Protein AF-A0A1I8AVM8-F1 (afdb_monomer_lite)

Structure (mmCIF, N/CA/C/O backbone):
data_AF-A0A1I8AVM8-F1
#
_entry.id   AF-A0A1I8AVM8-F1
#
loop_
_atom_site.group_PDB
_atom_site.id
_atom_site.type_symbol
_atom_site.label_atom_id
_atom_site.label_alt_id
_atom_site.label_comp_id
_atom_site.label_asym_id
_atom_site.label_entity_id
_atom_site.label_seq_id
_atom_site.pdbx_PDB_ins_code
_atom_site.Cartn_x
_atom_site.Cartn_y
_atom_site.Cartn_z
_atom_site.occupancy
_atom_site.B_iso_or_equiv
_atom_site.auth_seq_id
_atom_site.auth_comp_id
_atom_site.auth_asym_id
_atom_site.auth_atom_id
_atom_site.pdbx_PDB_model_num
ATOM 1 N N . LEU A 1 1 ? -6.203 18.841 50.899 1.00 51.53 1 LEU A N 1
ATOM 2 C CA . LEU A 1 1 ? -6.620 17.567 50.264 1.00 5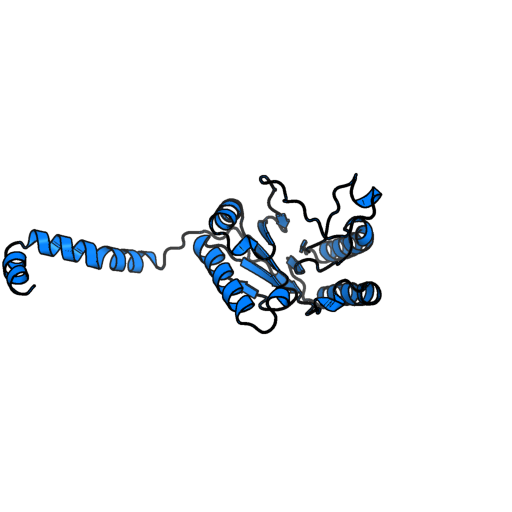1.53 1 LEU A CA 1
ATOM 3 C C . LEU A 1 1 ? -7.394 16.653 51.224 1.00 51.53 1 LEU A C 1
ATOM 5 O O . LEU A 1 1 ? -8.505 16.276 50.884 1.00 51.53 1 LEU A O 1
ATOM 9 N N . LEU A 1 2 ? -6.903 16.370 52.440 1.00 52.41 2 LEU A N 1
ATOM 10 C CA . LEU A 1 2 ? -7.604 15.495 53.405 1.00 52.41 2 LEU A CA 1
ATOM 11 C C . LEU A 1 2 ? -8.906 16.085 54.006 1.00 52.41 2 LEU A C 1
ATOM 13 O O . LEU A 1 2 ? -9.881 15.357 54.159 1.00 52.41 2 LEU A O 1
ATOM 17 N N . CYS A 1 3 ? -8.994 17.400 54.259 1.00 52.38 3 CYS A N 1
ATOM 18 C CA . CYS A 1 3 ? -10.223 18.026 54.793 1.00 52.38 3 CYS A CA 1
ATOM 19 C C . CYS A 1 3 ? -11.393 18.086 53.787 1.00 52.38 3 CYS A C 1
ATOM 21 O O . CYS A 1 3 ? -12.547 18.261 54.177 1.00 52.38 3 CYS A O 1
ATOM 23 N N . THR A 1 4 ? -11.111 17.949 52.489 1.00 59.56 4 THR A N 1
ATOM 24 C CA . THR A 1 4 ? -12.119 17.995 51.418 1.00 59.56 4 THR A CA 1
ATOM 25 C C . THR A 1 4 ? -12.822 16.644 51.241 1.00 59.56 4 THR A C 1
ATOM 27 O O . THR A 1 4 ? -14.008 16.606 50.922 1.00 59.56 4 THR A O 1
ATOM 30 N N . LEU A 1 5 ? -12.126 15.538 51.534 1.00 60.06 5 LEU A N 1
ATOM 31 C CA . LEU A 1 5 ? -12.647 14.165 51.470 1.00 60.06 5 LEU A CA 1
ATOM 32 C C . LEU A 1 5 ? -13.802 13.912 52.453 1.00 60.06 5 LEU A C 1
ATOM 34 O O . LEU A 1 5 ? -14.755 13.215 52.113 1.00 60.06 5 LEU A O 1
ATOM 38 N N . HIS A 1 6 ? -13.760 14.514 53.645 1.00 63.97 6 HIS A N 1
ATOM 39 C CA . HIS A 1 6 ? -14.831 14.363 54.637 1.00 63.97 6 HIS A CA 1
ATOM 40 C C . HIS A 1 6 ? -16.141 15.033 54.179 1.00 63.97 6 HIS A C 1
ATOM 42 O O . HIS A 1 6 ? -17.203 14.424 54.255 1.00 63.97 6 HIS A O 1
ATOM 48 N N . ARG A 1 7 ? -16.056 16.235 53.585 1.00 63.00 7 ARG A N 1
ATOM 49 C CA . ARG A 1 7 ? -17.207 16.947 52.989 1.00 63.00 7 ARG A CA 1
ATOM 50 C C . ARG A 1 7 ? -17.760 16.273 51.727 1.00 63.00 7 ARG A C 1
ATOM 52 O O . ARG A 1 7 ? -18.957 16.345 51.466 1.00 63.00 7 ARG A O 1
ATOM 59 N N . LEU A 1 8 ? -16.908 15.598 50.955 1.00 60.97 8 LEU A N 1
ATOM 60 C CA . LEU A 1 8 ? -17.322 14.770 49.815 1.00 60.97 8 LEU A CA 1
ATOM 61 C C . LEU A 1 8 ? -18.114 13.528 50.255 1.00 60.97 8 LEU A C 1
ATOM 63 O O . LEU A 1 8 ? -19.049 13.130 49.564 1.00 60.97 8 LEU A O 1
ATOM 67 N N . ARG A 1 9 ? -17.807 12.959 51.429 1.00 64.31 9 ARG A N 1
ATOM 68 C CA . ARG A 1 9 ? -18.504 11.783 51.978 1.00 64.31 9 ARG A CA 1
ATOM 69 C C . ARG A 1 9 ? -19.967 12.061 52.346 1.00 64.31 9 ARG A C 1
ATOM 71 O O . ARG A 1 9 ? -20.799 11.164 52.224 1.00 64.31 9 ARG A O 1
ATOM 78 N N . GLU A 1 10 ? -20.292 13.290 52.744 1.00 71.94 10 GLU A N 1
ATOM 79 C CA . GLU A 1 10 ? -21.675 13.709 53.025 1.00 71.94 10 GLU A CA 1
ATOM 80 C C . GLU A 1 10 ? -22.488 13.968 51.747 1.00 71.94 10 GLU A C 1
ATOM 82 O O . GLU A 1 10 ? -23.699 13.748 51.714 1.00 71.94 10 GLU A O 1
ATOM 87 N N . ARG A 1 11 ? -21.828 14.351 50.648 1.00 81.25 11 ARG A N 1
ATOM 88 C CA . ARG A 1 11 ? -22.459 14.577 49.339 1.00 81.25 11 ARG A CA 1
ATOM 89 C C . ARG A 1 11 ? -22.423 13.318 48.472 1.00 81.25 11 ARG A C 1
ATOM 91 O O . ARG A 1 11 ? -21.790 13.296 47.416 1.00 81.25 11 ARG A O 1
ATOM 98 N N . LYS A 1 12 ? -23.160 12.280 48.888 1.00 78.31 12 LYS A N 1
ATOM 99 C CA . LYS A 1 12 ? -23.249 10.974 48.194 1.00 78.31 12 LYS A CA 1
ATOM 100 C C . LYS A 1 12 ? -23.510 11.088 46.683 1.00 78.31 12 LYS A C 1
ATOM 102 O O . LYS A 1 12 ? -22.912 10.344 45.916 1.00 78.31 12 LYS A O 1
ATOM 107 N N . GLY A 1 13 ? -24.334 12.048 46.248 1.00 82.25 13 GLY A N 1
ATOM 108 C CA . GLY A 1 13 ? -24.595 12.294 44.822 1.00 82.25 13 GLY A CA 1
ATOM 109 C C . GLY A 1 13 ? -23.363 12.763 44.036 1.00 82.25 13 GLY A C 1
ATOM 110 O O . GLY A 1 13 ? -23.137 12.311 42.920 1.00 82.25 13 GLY A O 1
ATOM 111 N N . PHE A 1 14 ? -22.512 13.599 44.637 1.00 84.81 14 PHE A N 1
ATOM 112 C CA . PHE A 1 14 ? -21.279 14.081 44.003 1.00 84.81 14 PHE A CA 1
ATOM 113 C C . PHE A 1 14 ? -20.236 12.962 43.871 1.00 84.81 14 PHE A C 1
ATOM 115 O O . PHE A 1 14 ? -19.564 12.853 42.850 1.00 84.81 14 PHE A O 1
ATOM 122 N N . MET A 1 15 ? -20.150 12.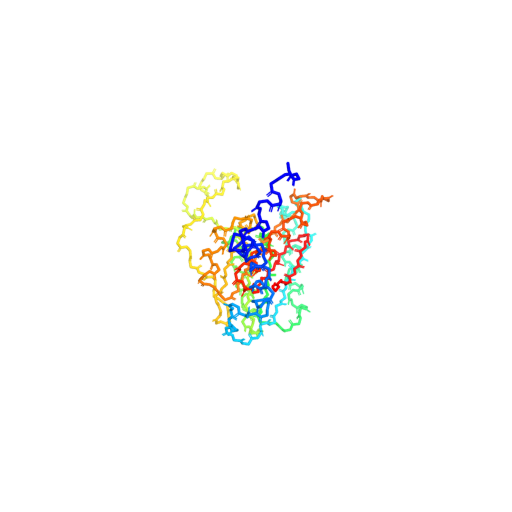089 44.880 1.00 83.94 15 MET A N 1
ATOM 123 C CA . MET A 1 15 ? -19.316 10.883 44.834 1.00 83.94 15 MET A CA 1
ATOM 124 C C . MET A 1 15 ? -19.801 9.890 43.773 1.00 83.94 15 MET A C 1
ATOM 126 O O . MET A 1 15 ? -18.980 9.310 43.069 1.00 83.94 15 MET A O 1
ATOM 130 N N . ALA A 1 16 ? -21.119 9.719 43.627 1.00 87.12 16 ALA A N 1
ATOM 131 C CA . ALA A 1 16 ? -21.696 8.854 42.601 1.00 87.12 16 ALA A CA 1
ATOM 132 C C . ALA A 1 16 ? -21.395 9.365 41.183 1.00 87.12 16 ALA A C 1
ATOM 134 O O . ALA A 1 16 ? -20.963 8.584 40.341 1.00 87.12 16 ALA A O 1
ATOM 135 N N . ILE A 1 17 ? -21.542 10.672 40.934 1.00 91.00 17 ILE A N 1
ATOM 136 C CA . ILE A 1 17 ? -21.182 11.293 39.647 1.00 91.00 17 ILE A CA 1
ATOM 137 C C . ILE A 1 17 ? -19.680 11.155 39.377 1.00 91.00 17 ILE A C 1
ATOM 139 O O . ILE A 1 17 ? -19.290 10.788 38.273 1.00 91.00 17 ILE A O 1
ATOM 143 N N . GLY A 1 18 ? -18.834 11.400 40.382 1.00 89.50 18 GLY A N 1
ATOM 144 C CA . GLY A 1 18 ? -17.385 11.238 40.254 1.00 89.50 18 GLY A CA 1
ATOM 145 C C . GLY A 1 18 ? -16.982 9.803 39.907 1.00 89.50 18 GLY A C 1
ATOM 146 O O . GLY A 1 18 ? -16.178 9.594 39.004 1.00 89.50 18 GLY A O 1
ATOM 147 N N . ALA A 1 19 ? -17.583 8.810 40.568 1.00 90.50 19 ALA A N 1
ATOM 148 C CA . ALA A 1 19 ? -17.366 7.401 40.250 1.00 90.50 19 ALA A CA 1
ATOM 149 C C . ALA A 1 19 ? -17.878 7.045 38.845 1.00 90.50 19 ALA A C 1
ATOM 151 O O . ALA A 1 19 ? -17.187 6.347 38.108 1.00 90.50 19 ALA A O 1
ATOM 152 N N . LEU A 1 20 ? -19.046 7.555 38.442 1.00 93.81 20 LEU A N 1
ATOM 153 C CA . LEU A 1 20 ? -19.590 7.343 37.101 1.00 93.81 20 LEU A CA 1
ATOM 154 C C . LEU A 1 20 ? -18.646 7.901 36.027 1.00 93.81 20 LEU A C 1
ATOM 156 O O . LEU A 1 20 ? -18.284 7.177 35.111 1.00 93.81 20 LEU A O 1
ATOM 160 N N . LEU A 1 21 ? -18.194 9.149 36.157 1.00 94.00 21 LEU A N 1
ATOM 161 C CA . LEU A 1 21 ? -17.270 9.766 35.199 1.00 94.00 21 LEU A CA 1
ATOM 162 C C . LEU A 1 21 ? -15.916 9.048 35.143 1.00 94.00 21 LEU A C 1
ATOM 164 O O . LEU A 1 21 ? -15.305 8.986 34.079 1.00 94.00 21 LEU A O 1
ATOM 168 N N . LEU A 1 22 ? -15.461 8.488 36.267 1.00 94.25 22 LEU A N 1
ATOM 169 C CA . LEU A 1 22 ? -14.202 7.754 36.329 1.00 94.25 22 LEU A CA 1
ATOM 170 C C . LEU A 1 22 ? -14.307 6.358 35.705 1.00 94.25 22 LEU A C 1
ATOM 172 O O . LEU A 1 22 ? -13.411 5.965 34.968 1.00 94.25 22 LEU A O 1
ATOM 176 N N . PHE A 1 23 ? -15.368 5.601 36.001 1.00 96.19 23 PHE A N 1
ATOM 177 C CA . PHE A 1 23 ? -15.472 4.185 35.625 1.00 96.19 23 PHE A CA 1
ATOM 178 C C . PHE A 1 23 ? -16.298 3.929 34.362 1.00 96.19 23 PHE A C 1
ATOM 180 O O . PHE A 1 23 ? -16.048 2.934 33.683 1.00 96.19 23 PHE A O 1
ATOM 187 N N . ALA A 1 24 ? -17.251 4.796 34.007 1.00 95.56 24 ALA A N 1
ATOM 188 C CA . ALA A 1 24 ? -18.109 4.574 32.843 1.00 95.56 24 ALA A CA 1
ATOM 189 C C . ALA A 1 24 ? -17.324 4.439 31.527 1.00 95.56 24 ALA A C 1
ATOM 191 O O . ALA A 1 24 ? -17.618 3.490 30.804 1.00 95.56 24 ALA A O 1
ATOM 192 N N . PRO A 1 25 ? -16.297 5.262 31.214 1.00 95.44 25 PRO A N 1
ATOM 193 C CA . PRO A 1 25 ? -15.526 5.091 29.979 1.00 95.44 25 PRO A CA 1
ATOM 194 C C . PRO A 1 25 ? -14.835 3.724 29.887 1.00 95.44 25 PRO A C 1
ATOM 196 O O . PRO A 1 25 ? -14.813 3.116 28.822 1.00 95.44 25 PRO A O 1
ATOM 199 N N . TRP A 1 26 ? -14.332 3.202 31.012 1.00 94.25 26 TRP A N 1
ATOM 200 C CA . TRP A 1 26 ? -13.691 1.885 31.069 1.00 94.25 26 TRP A CA 1
ATOM 201 C C . TRP A 1 26 ? -14.696 0.749 30.904 1.00 94.25 26 TRP A C 1
ATOM 203 O O . TRP A 1 26 ? -14.431 -0.195 30.166 1.00 94.25 26 TRP A O 1
ATOM 213 N N . ILE A 1 27 ? -15.857 0.842 31.560 1.00 94.81 27 ILE A N 1
ATOM 214 C CA . ILE A 1 27 ? -16.926 -0.160 31.447 1.00 94.81 27 ILE A CA 1
ATOM 215 C C . ILE A 1 27 ? -17.486 -0.178 30.021 1.00 94.81 27 ILE A C 1
ATOM 217 O O . ILE A 1 27 ? -17.625 -1.248 29.436 1.00 94.81 27 ILE A O 1
ATOM 221 N N . ILE A 1 28 ? -17.760 0.997 29.447 1.00 94.44 28 ILE A N 1
ATOM 222 C CA . ILE A 1 28 ? -18.241 1.142 28.068 1.00 94.44 28 ILE A CA 1
ATOM 223 C C . ILE A 1 28 ? -17.189 0.613 27.089 1.00 94.44 28 ILE A C 1
ATOM 225 O O . ILE A 1 28 ? -17.522 -0.181 26.216 1.00 94.44 28 ILE A O 1
ATOM 229 N N . GLY A 1 29 ? -15.916 0.979 27.262 1.00 90.00 29 GLY A N 1
ATOM 230 C CA . GLY A 1 29 ? -14.825 0.470 26.430 1.00 90.00 29 GLY A CA 1
ATOM 231 C C . GLY A 1 29 ? -14.686 -1.052 26.505 1.00 90.00 29 GLY A C 1
ATOM 232 O O . GLY A 1 29 ? -14.528 -1.707 25.479 1.00 90.00 29 GLY A O 1
ATOM 233 N N . LEU A 1 30 ? -14.815 -1.638 27.701 1.00 92.31 30 LEU A N 1
ATOM 234 C CA . LEU A 1 30 ? -14.777 -3.090 27.880 1.00 92.31 30 LEU A CA 1
ATOM 235 C C . LEU A 1 30 ? -15.978 -3.778 27.215 1.00 92.31 30 LEU A C 1
ATOM 237 O O . LEU A 1 30 ? -15.805 -4.818 26.585 1.00 92.31 30 LEU A O 1
ATOM 241 N N . ALA A 1 31 ? -17.168 -3.183 27.318 1.00 92.19 31 ALA A N 1
ATOM 242 C CA . ALA A 1 31 ? -18.380 -3.686 26.677 1.00 92.19 31 ALA A CA 1
ATOM 243 C C . ALA A 1 31 ? -18.303 -3.617 25.141 1.00 92.19 31 ALA A C 1
ATOM 245 O O . ALA A 1 31 ? -18.787 -4.521 24.464 1.00 92.19 31 ALA A O 1
ATOM 246 N N . LEU A 1 32 ? -17.667 -2.579 24.588 1.00 91.62 32 LEU A N 1
ATOM 247 C CA . LEU A 1 32 ? -17.531 -2.369 23.143 1.00 91.62 32 LEU A CA 1
ATOM 248 C C . LEU A 1 32 ? -16.315 -3.070 22.520 1.00 91.62 32 LEU A C 1
ATOM 250 O O . LEU A 1 32 ? -16.223 -3.129 21.298 1.00 91.62 32 LEU A O 1
ATOM 254 N N . LYS A 1 33 ? -15.396 -3.634 23.316 1.00 83.19 33 LYS A N 1
ATOM 255 C CA . LYS A 1 33 ? -14.139 -4.230 22.823 1.00 83.19 33 LYS A CA 1
ATOM 256 C C . LYS A 1 33 ? -14.340 -5.324 21.763 1.00 83.19 33 LYS A C 1
ATOM 258 O O . LYS A 1 33 ? -13.493 -5.484 20.895 1.00 83.19 33 LYS A O 1
ATOM 263 N N . GLY A 1 34 ? -15.428 -6.089 21.852 1.00 80.12 34 GLY A N 1
ATOM 264 C CA . GLY A 1 34 ? -15.757 -7.155 20.896 1.00 80.12 34 GLY A CA 1
ATOM 265 C C . GLY A 1 34 ? -16.710 -6.731 19.777 1.00 80.12 34 GLY A C 1
ATOM 266 O O . GLY A 1 34 ? -17.162 -7.582 19.016 1.00 80.12 34 GLY A O 1
ATOM 267 N N . HIS A 1 35 ? -17.080 -5.452 19.706 1.00 86.38 35 HIS A N 1
ATOM 268 C CA . HIS A 1 35 ? -18.019 -4.974 18.703 1.00 86.38 35 HIS A CA 1
ATOM 269 C C . HIS A 1 35 ? -17.302 -4.762 17.366 1.00 86.38 35 HIS A C 1
ATOM 271 O O . HIS A 1 35 ? -16.387 -3.947 17.269 1.00 86.38 35 HIS A O 1
ATOM 277 N N . ALA A 1 36 ? -17.720 -5.501 16.337 1.00 84.19 36 ALA A N 1
ATOM 278 C CA . ALA A 1 36 ? -17.225 -5.309 14.981 1.00 84.19 36 ALA A CA 1
ATOM 279 C C . ALA A 1 36 ? -17.863 -4.049 14.378 1.00 84.19 36 ALA A C 1
ATOM 281 O O . ALA A 1 36 ? -19.061 -4.022 14.104 1.00 84.19 36 ALA A O 1
ATOM 282 N N . TRP A 1 37 ? -17.055 -3.008 14.179 1.00 88.38 37 TRP A N 1
ATOM 283 C CA . TRP A 1 37 ? -17.488 -1.739 13.580 1.00 88.38 37 TRP A CA 1
ATOM 284 C C . TRP A 1 37 ? -17.621 -1.809 12.053 1.00 88.38 37 TRP A C 1
ATOM 286 O O . TRP A 1 37 ? -18.138 -0.883 11.430 1.00 88.38 37 TRP A O 1
ATOM 296 N N . THR A 1 38 ? -17.149 -2.898 11.444 1.00 90.69 38 THR A N 1
ATOM 297 C CA . THR A 1 38 ? -17.131 -3.115 9.998 1.00 90.69 38 THR A CA 1
ATOM 298 C C . THR A 1 38 ? -17.629 -4.519 9.667 1.00 90.69 38 THR A C 1
ATOM 300 O O . THR A 1 38 ? -17.576 -5.430 10.495 1.00 90.69 38 THR A O 1
ATOM 303 N N . VAL A 1 39 ? -18.168 -4.682 8.458 1.00 88.69 39 VAL A N 1
ATOM 304 C CA . VAL A 1 39 ? -18.686 -5.962 7.959 1.00 88.69 39 VAL A CA 1
ATOM 305 C C . VAL A 1 39 ? -17.809 -6.467 6.812 1.00 88.69 39 VAL A C 1
ATOM 307 O O . VAL A 1 39 ? -17.317 -5.646 6.033 1.00 88.69 39 VAL A O 1
ATOM 310 N N . PRO A 1 40 ? -17.599 -7.789 6.680 1.00 88.19 40 PRO A N 1
ATOM 311 C CA . PRO A 1 40 ? -16.880 -8.349 5.540 1.00 88.19 40 PRO A CA 1
ATOM 312 C C . PRO A 1 40 ? -17.548 -7.953 4.218 1.00 88.19 40 PRO A C 1
ATOM 314 O O . PRO A 1 40 ? -18.747 -8.161 4.045 1.00 88.19 40 PRO A O 1
ATOM 317 N N . SER A 1 41 ? -16.766 -7.402 3.287 1.00 87.81 41 SER A N 1
ATOM 318 C CA . SER A 1 41 ? -17.252 -6.995 1.956 1.00 87.81 41 SER A CA 1
ATOM 319 C C . SER A 1 41 ? -17.382 -8.185 0.984 1.00 87.81 41 SER A C 1
ATOM 321 O O . SER A 1 41 ? -18.056 -8.104 -0.038 1.00 87.81 41 SER A O 1
ATOM 323 N N . GLY A 1 42 ? -16.781 -9.335 1.310 1.00 88.69 42 GLY A N 1
ATOM 324 C CA . GLY A 1 42 ? -16.894 -10.565 0.527 1.00 88.69 42 GLY A CA 1
ATOM 325 C C . GLY A 1 42 ? -15.885 -11.628 0.959 1.00 88.69 42 GLY A C 1
ATOM 326 O O . GLY A 1 42 ? -15.439 -11.637 2.106 1.00 88.69 42 GLY A O 1
ATOM 327 N N . GLU A 1 43 ? -15.517 -12.503 0.025 1.00 90.44 43 GLU A N 1
ATOM 328 C CA . GLU A 1 43 ? -14.548 -13.579 0.256 1.00 90.44 43 GLU A CA 1
ATOM 329 C C . GLU A 1 43 ? -13.108 -13.050 0.430 1.00 90.44 43 GLU A C 1
ATOM 331 O O . GLU A 1 43 ? -12.734 -12.055 -0.198 1.00 90.44 43 GLU A O 1
ATOM 336 N N . PRO A 1 44 ? -12.261 -13.704 1.248 1.00 92.44 44 PRO A N 1
ATOM 337 C CA . PRO A 1 44 ? -10.865 -13.307 1.408 1.00 92.44 44 PRO A CA 1
ATOM 338 C C . PRO A 1 44 ? -10.063 -13.439 0.106 1.00 92.44 44 PRO A C 1
ATOM 340 O O . PRO A 1 44 ? -10.046 -14.497 -0.524 1.00 92.44 44 PRO A O 1
ATOM 343 N N . LEU A 1 45 ? -9.323 -12.387 -0.252 1.00 94.44 45 LEU A N 1
ATOM 344 C CA . LEU A 1 45 ? -8.394 -12.410 -1.382 1.00 94.44 45 LEU A CA 1
ATOM 345 C C . LEU A 1 45 ? -7.062 -13.055 -0.990 1.00 94.44 45 LEU A C 1
ATOM 347 O O . LEU A 1 45 ? -6.485 -12.745 0.055 1.00 94.44 45 LEU A O 1
ATOM 351 N N . LYS A 1 46 ? -6.506 -13.892 -1.868 1.00 96.12 46 LYS A N 1
ATOM 352 C CA . LYS A 1 46 ? -5.111 -14.333 -1.744 1.00 96.12 46 LYS A CA 1
ATOM 353 C C . LYS A 1 46 ? -4.195 -13.260 -2.319 1.00 96.12 46 LYS A C 1
ATOM 355 O O . LYS A 1 46 ? -4.340 -12.892 -3.481 1.00 96.12 46 LYS A O 1
ATOM 360 N N . VAL A 1 47 ? -3.233 -12.790 -1.530 1.00 96.38 47 VAL A N 1
ATOM 361 C CA . VAL A 1 47 ? -2.330 -11.695 -1.915 1.00 96.38 47 VAL A CA 1
ATOM 362 C C . VAL A 1 47 ? -0.880 -12.178 -1.934 1.00 96.38 47 VAL A C 1
ATOM 364 O O . VAL A 1 47 ? -0.433 -12.834 -0.994 1.00 96.38 47 VAL A O 1
ATOM 367 N N . ALA A 1 48 ? -0.133 -11.828 -2.982 1.00 96.69 48 ALA A N 1
ATOM 368 C CA . ALA A 1 48 ? 1.324 -11.928 -3.029 1.00 96.69 48 ALA A CA 1
ATOM 369 C C . ALA A 1 48 ? 1.939 -10.524 -3.086 1.00 96.69 48 ALA A C 1
ATOM 371 O O . ALA A 1 48 ? 1.807 -9.824 -4.088 1.00 96.69 48 ALA A O 1
ATOM 372 N N . ALA A 1 49 ? 2.630 -10.117 -2.023 1.00 96.31 49 ALA A N 1
ATOM 373 C CA . ALA A 1 49 ? 3.456 -8.913 -2.025 1.00 96.31 49 ALA A CA 1
ATOM 374 C C . ALA A 1 49 ? 4.896 -9.295 -2.393 1.00 96.31 49 ALA A C 1
ATOM 376 O O . ALA A 1 49 ? 5.509 -10.126 -1.721 1.00 96.31 49 ALA A O 1
ATOM 377 N N . ILE A 1 50 ? 5.422 -8.721 -3.474 1.00 95.94 50 ILE A N 1
ATOM 378 C CA . ILE A 1 50 ? 6.755 -9.043 -3.992 1.00 95.94 50 ILE A CA 1
ATOM 379 C C . ILE A 1 50 ? 7.756 -8.015 -3.473 1.00 95.94 50 ILE A C 1
ATOM 381 O O . ILE A 1 50 ? 7.588 -6.822 -3.700 1.00 95.94 50 ILE A O 1
ATOM 385 N N . GLN A 1 51 ? 8.812 -8.470 -2.805 1.00 95.25 51 GLN A N 1
ATOM 386 C CA . GLN A 1 51 ? 9.840 -7.603 -2.232 1.00 95.25 51 GLN A CA 1
ATOM 387 C C . GLN A 1 51 ? 11.176 -7.829 -2.948 1.00 95.25 51 GLN A C 1
ATOM 389 O O . GLN A 1 51 ? 11.768 -8.898 -2.832 1.00 95.25 51 GLN A O 1
ATOM 394 N N . GLY A 1 52 ? 11.639 -6.830 -3.707 1.00 90.69 52 GLY A N 1
ATOM 395 C CA . GLY A 1 52 ? 12.856 -6.938 -4.521 1.00 90.69 52 GLY A CA 1
ATOM 396 C C . GLY A 1 52 ? 14.166 -6.714 -3.762 1.00 90.69 52 GLY A C 1
ATOM 397 O O . GLY A 1 52 ? 15.209 -7.167 -4.222 1.00 90.69 52 GLY A O 1
ATOM 398 N N . ASN A 1 53 ? 14.125 -6.028 -2.616 1.00 92.19 53 ASN A N 1
ATOM 399 C CA . ASN A 1 53 ? 15.293 -5.627 -1.827 1.00 92.19 53 ASN A CA 1
ATOM 400 C C . ASN A 1 53 ? 16.387 -4.932 -2.668 1.00 92.19 53 ASN A C 1
ATOM 402 O O . ASN A 1 53 ? 17.573 -5.224 -2.530 1.00 92.19 53 ASN A O 1
ATOM 406 N N . ILE A 1 54 ? 15.978 -4.032 -3.568 1.00 88.38 54 ILE A N 1
ATOM 407 C CA . ILE A 1 54 ? 16.889 -3.315 -4.470 1.00 88.38 54 ILE A CA 1
ATOM 408 C C . ILE A 1 54 ? 17.463 -2.099 -3.741 1.00 88.38 54 ILE A C 1
ATOM 410 O O . ILE A 1 54 ? 16.712 -1.281 -3.211 1.00 88.38 54 ILE A O 1
ATOM 414 N N . GLU A 1 55 ? 18.785 -1.957 -3.716 1.00 85.81 55 GLU A N 1
ATOM 415 C CA . GLU A 1 55 ? 19.439 -0.800 -3.098 1.00 85.81 55 GLU A CA 1
ATOM 416 C C . GLU A 1 55 ? 19.134 0.499 -3.859 1.00 85.81 55 GLU A C 1
ATOM 418 O O . GLU A 1 55 ? 19.023 0.511 -5.086 1.00 85.81 55 GLU A O 1
ATOM 423 N N . GLN A 1 56 ? 19.017 1.614 -3.130 1.00 79.56 56 GLN A N 1
ATOM 424 C CA . GLN A 1 56 ? 18.601 2.901 -3.700 1.00 79.56 56 GLN A CA 1
ATOM 425 C C . GLN A 1 56 ? 19.547 3.398 -4.804 1.00 79.56 56 GLN A C 1
ATOM 427 O O . GLN A 1 56 ? 19.084 3.989 -5.777 1.00 79.56 56 GLN A O 1
ATOM 432 N N . GLU A 1 57 ? 20.848 3.138 -4.670 1.00 78.25 57 GLU A N 1
ATOM 433 C CA . GLU A 1 57 ? 21.874 3.541 -5.641 1.00 78.25 57 GLU A CA 1
ATOM 434 C C . GLU A 1 57 ? 21.747 2.773 -6.963 1.00 78.25 57 GLU A C 1
ATOM 436 O O . GLU A 1 57 ? 21.911 3.345 -8.036 1.00 78.25 57 GLU A O 1
ATOM 441 N N . LEU A 1 58 ? 21.375 1.491 -6.890 1.00 80.00 58 LEU A N 1
ATOM 442 C CA . LEU A 1 58 ? 21.212 0.620 -8.056 1.00 80.00 58 LEU A CA 1
ATOM 443 C C . LEU A 1 58 ? 19.867 0.822 -8.761 1.00 80.00 58 LEU A C 1
ATOM 445 O O . LEU A 1 58 ? 19.702 0.408 -9.907 1.00 80.00 58 LEU A O 1
ATOM 449 N N . LYS A 1 59 ? 18.893 1.442 -8.087 1.00 76.81 59 LYS A N 1
ATOM 450 C CA . LYS A 1 59 ? 17.516 1.580 -8.576 1.00 76.81 59 LYS A CA 1
ATOM 451 C C . LYS A 1 59 ? 17.431 2.329 -9.906 1.00 76.81 59 LYS A C 1
ATOM 453 O O . LYS A 1 59 ? 16.634 1.953 -10.757 1.00 76.81 59 LYS A O 1
ATOM 458 N N . TRP A 1 60 ? 18.267 3.349 -10.083 1.00 78.88 60 TRP A N 1
ATOM 459 C CA . TRP A 1 60 ? 18.269 4.219 -11.263 1.00 78.88 60 TRP A CA 1
ATOM 460 C C . TRP A 1 60 ? 19.391 3.899 -12.255 1.00 78.88 60 TRP A C 1
ATOM 462 O O . TRP A 1 60 ? 19.564 4.631 -13.226 1.00 78.88 60 TRP A O 1
ATOM 472 N N . ASP A 1 61 ? 20.148 2.824 -12.021 1.00 81.81 61 ASP A N 1
ATOM 473 C CA . ASP A 1 61 ? 21.213 2.379 -12.915 1.00 81.81 61 ASP A CA 1
ATOM 474 C C . ASP A 1 61 ? 20.613 1.697 -14.167 1.00 81.81 61 ASP A C 1
ATOM 476 O O . ASP A 1 61 ? 19.979 0.637 -14.050 1.00 81.81 61 ASP A O 1
ATOM 480 N N . PRO A 1 62 ? 20.811 2.260 -15.378 1.00 81.94 62 PRO A N 1
ATOM 481 C CA . PRO A 1 62 ? 20.300 1.677 -16.616 1.00 81.94 62 PRO A CA 1
ATOM 482 C C . PRO A 1 62 ? 20.835 0.268 -16.899 1.00 81.94 62 PRO A C 1
ATOM 484 O O . PRO A 1 62 ? 20.125 -0.541 -17.501 1.00 81.94 62 PRO A O 1
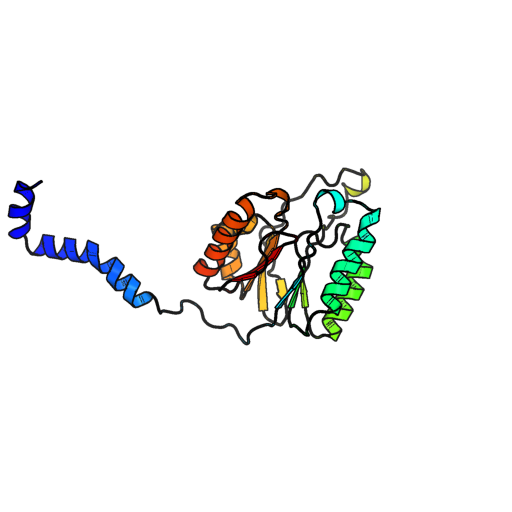ATOM 487 N N . GLU A 1 63 ? 22.050 -0.067 -16.449 1.00 86.06 63 GLU A N 1
ATOM 488 C CA . GLU A 1 63 ? 22.626 -1.407 -16.634 1.00 86.06 63 GLU A CA 1
ATOM 489 C C . GLU A 1 63 ? 21.913 -2.458 -15.771 1.00 86.06 63 GLU A C 1
ATOM 491 O O . GLU A 1 63 ? 21.847 -3.641 -16.122 1.00 86.06 63 GLU A O 1
ATOM 496 N N . GLN A 1 64 ? 21.322 -2.026 -14.656 1.00 86.81 64 GLN A N 1
ATOM 497 C CA . GLN A 1 64 ? 20.605 -2.882 -13.714 1.00 86.81 64 GLN A CA 1
ATOM 498 C C . GLN A 1 64 ? 19.128 -3.054 -14.069 1.00 86.81 64 GLN A C 1
ATOM 500 O O . GLN A 1 64 ? 18.505 -4.007 -13.599 1.00 86.81 64 GLN A O 1
ATOM 505 N N . LEU A 1 65 ? 18.563 -2.181 -14.908 1.00 86.94 65 LEU A N 1
ATOM 506 C CA . LEU A 1 65 ? 17.136 -2.159 -15.240 1.00 86.94 65 LEU A CA 1
ATOM 507 C C . LEU A 1 65 ? 16.603 -3.539 -15.650 1.00 86.94 65 LEU A C 1
ATOM 509 O O . LEU A 1 65 ? 15.658 -4.051 -15.052 1.00 86.94 65 LEU A O 1
ATOM 513 N N . ASN A 1 66 ? 17.242 -4.181 -16.631 1.00 88.88 66 ASN A N 1
ATOM 514 C CA . ASN A 1 66 ? 16.801 -5.486 -17.135 1.00 88.88 66 ASN A CA 1
ATOM 515 C C . ASN A 1 66 ? 16.844 -6.572 -16.053 1.00 88.88 66 ASN A C 1
ATOM 517 O O . ASN A 1 66 ? 15.977 -7.446 -16.015 1.00 88.88 66 ASN A O 1
ATOM 521 N N . ARG A 1 67 ? 17.832 -6.506 -15.153 1.00 89.94 67 ARG A N 1
ATOM 522 C CA . ARG A 1 67 ? 17.964 -7.433 -14.024 1.00 89.94 67 ARG A CA 1
ATOM 523 C C . ARG A 1 67 ? 16.850 -7.215 -13.003 1.00 89.94 67 ARG A C 1
ATOM 525 O O . ARG A 1 67 ? 16.287 -8.194 -12.525 1.00 89.94 67 ARG A O 1
ATOM 532 N N . GLN A 1 68 ? 16.503 -5.963 -12.707 1.00 89.69 68 GLN A N 1
ATOM 533 C CA . GLN A 1 68 ? 15.416 -5.617 -11.785 1.00 89.69 68 GLN A CA 1
ATOM 534 C C . GLN A 1 68 ? 14.049 -6.053 -12.330 1.00 89.69 68 GLN A C 1
ATOM 536 O O . GLN A 1 68 ? 13.272 -6.683 -11.613 1.00 89.69 68 GLN A O 1
ATOM 541 N N . LEU A 1 69 ? 13.773 -5.790 -13.611 1.00 91.62 69 LEU A N 1
ATOM 542 C CA . LEU A 1 69 ? 12.532 -6.229 -14.253 1.00 91.62 69 LEU A CA 1
ATOM 543 C C . LEU A 1 69 ? 12.437 -7.760 -14.282 1.00 91.62 69 LEU A C 1
ATOM 545 O O . LEU A 1 69 ? 11.418 -8.321 -13.885 1.00 91.62 69 LEU A O 1
ATOM 549 N N . ALA A 1 70 ? 13.515 -8.450 -14.670 1.00 93.44 70 ALA A N 1
ATOM 550 C CA . ALA A 1 70 ? 13.560 -9.910 -14.637 1.00 93.44 70 ALA A CA 1
ATOM 551 C C . ALA A 1 70 ? 13.330 -10.460 -13.221 1.00 93.44 70 ALA A C 1
ATOM 553 O O . ALA A 1 70 ? 12.556 -11.396 -13.058 1.00 93.44 70 ALA A O 1
ATOM 554 N N . LEU A 1 71 ? 13.919 -9.839 -12.196 1.00 93.81 71 LEU A N 1
ATOM 555 C CA . LEU A 1 71 ? 13.742 -10.232 -10.800 1.00 93.81 71 LEU A CA 1
ATOM 556 C C . LEU A 1 71 ? 12.263 -10.182 -10.370 1.00 93.81 71 LEU A C 1
ATOM 558 O O . LEU A 1 71 ? 11.739 -11.176 -9.865 1.00 93.81 71 LEU A O 1
ATOM 562 N N . TYR A 1 72 ? 11.567 -9.061 -10.592 1.00 95.06 72 TYR A N 1
ATOM 563 C CA . TYR A 1 72 ? 10.143 -8.937 -10.242 1.00 95.06 72 TYR A CA 1
ATOM 564 C C . TYR A 1 72 ? 9.253 -9.889 -11.046 1.00 95.06 72 TYR A C 1
ATOM 566 O O . TYR A 1 72 ? 8.339 -10.504 -10.483 1.00 95.06 72 TYR A O 1
ATOM 574 N N . ARG A 1 73 ? 9.534 -10.053 -12.345 1.00 94.94 73 ARG A N 1
ATOM 575 C CA . ARG A 1 73 ? 8.848 -11.021 -13.208 1.00 94.94 73 ARG A CA 1
ATOM 576 C C . ARG A 1 73 ? 9.003 -12.438 -12.671 1.00 94.94 73 ARG A C 1
ATOM 578 O O . ARG A 1 73 ? 8.004 -13.112 -12.445 1.00 94.94 73 ARG A O 1
ATOM 585 N N . ASP A 1 74 ? 10.232 -12.882 -12.439 1.00 95.88 74 ASP A N 1
ATOM 586 C CA . ASP A 1 74 ? 10.540 -14.269 -12.092 1.00 95.88 74 ASP A CA 1
ATOM 587 C C . ASP A 1 74 ? 9.994 -14.629 -10.700 1.00 95.88 74 ASP A C 1
ATOM 589 O O . ASP A 1 74 ? 9.451 -15.723 -10.512 1.00 95.88 74 ASP A O 1
ATOM 593 N N . MET A 1 75 ? 10.026 -13.687 -9.748 1.00 95.31 75 MET A N 1
ATOM 594 C CA . MET A 1 75 ? 9.349 -13.836 -8.454 1.00 95.31 75 MET A CA 1
ATOM 595 C C . MET A 1 75 ? 7.828 -13.957 -8.606 1.00 95.31 75 MET A C 1
ATOM 597 O O . MET A 1 75 ? 7.215 -14.810 -7.965 1.00 95.31 75 MET A O 1
ATOM 601 N N . SER A 1 76 ? 7.221 -13.152 -9.481 1.00 94.81 76 SER A N 1
ATOM 602 C CA . SER A 1 76 ? 5.779 -13.220 -9.760 1.00 94.81 76 SER A CA 1
ATOM 603 C C . SER A 1 76 ? 5.400 -14.518 -10.481 1.00 94.81 76 SER A C 1
ATOM 605 O O . SER A 1 76 ? 4.352 -15.097 -10.226 1.00 94.81 76 SER A O 1
ATOM 607 N N . PHE A 1 77 ? 6.263 -15.030 -11.358 1.00 93.94 77 PHE A N 1
ATOM 608 C CA . PHE A 1 77 ? 6.028 -16.281 -12.083 1.00 93.94 77 PHE A CA 1
ATOM 609 C C . PHE A 1 77 ? 6.120 -17.497 -11.158 1.00 93.94 77 PHE A C 1
ATOM 611 O O . PHE A 1 77 ? 5.354 -18.452 -11.317 1.00 93.94 77 PHE A O 1
ATOM 618 N N . SER A 1 78 ? 7.028 -17.429 -10.184 1.00 94.00 78 SER A N 1
ATOM 619 C CA . SER A 1 78 ? 7.266 -18.467 -9.179 1.00 94.00 78 SER A CA 1
ATOM 620 C C . SER A 1 78 ? 6.275 -18.415 -8.013 1.00 94.00 78 SER A C 1
ATOM 622 O O . SER A 1 78 ? 6.230 -19.346 -7.204 1.00 94.00 78 SER A O 1
ATOM 624 N N . SER A 1 79 ? 5.480 -17.346 -7.892 1.00 93.00 79 SER A N 1
ATOM 625 C CA . SER A 1 79 ? 4.492 -17.235 -6.825 1.00 93.00 79 SER A CA 1
ATOM 626 C C . SER A 1 79 ? 3.348 -18.227 -7.025 1.00 93.00 79 SER A C 1
ATOM 628 O O . SER A 1 79 ? 2.982 -18.600 -8.142 1.00 93.00 79 SER A O 1
ATOM 630 N N . ARG A 1 80 ? 2.729 -18.632 -5.913 1.00 92.12 80 ARG A N 1
ATOM 631 C CA . ARG A 1 80 ? 1.502 -19.436 -5.953 1.00 92.12 80 ARG A CA 1
ATOM 632 C C . ARG A 1 80 ? 0.389 -18.672 -6.689 1.00 92.12 80 ARG A C 1
ATOM 634 O O . ARG A 1 80 ? 0.434 -17.443 -6.723 1.00 92.12 80 ARG A O 1
ATOM 641 N N . PRO A 1 81 ? -0.626 -19.367 -7.235 1.00 92.12 81 PRO A N 1
ATOM 642 C CA . PRO A 1 81 ? -1.821 -18.707 -7.747 1.00 92.12 81 PRO A CA 1
ATOM 643 C C . PRO A 1 81 ? -2.482 -17.872 -6.644 1.00 92.12 81 PRO A C 1
ATOM 645 O O . PRO A 1 81 ? -2.858 -18.399 -5.592 1.00 92.12 81 PRO A O 1
ATOM 648 N N . VAL A 1 82 ? -2.580 -16.569 -6.885 1.00 95.88 82 VAL A N 1
ATOM 649 C CA . VAL A 1 82 ? -3.142 -15.569 -5.971 1.00 95.88 82 VAL A CA 1
ATOM 650 C C . VAL A 1 82 ? -4.129 -14.683 -6.720 1.00 95.88 82 VAL A C 1
ATOM 652 O O . VAL A 1 82 ? -4.108 -14.615 -7.944 1.00 95.88 82 VAL A O 1
ATOM 655 N N . ASP A 1 83 ? -4.993 -13.989 -5.997 1.00 95.94 83 ASP A N 1
ATOM 656 C CA . ASP A 1 83 ? -5.960 -13.062 -6.578 1.00 95.94 83 ASP A CA 1
ATOM 657 C C . ASP A 1 83 ? -5.339 -11.700 -6.887 1.00 95.94 83 ASP A C 1
ATOM 659 O O . ASP A 1 83 ? -5.739 -11.044 -7.850 1.00 95.94 83 ASP A O 1
ATOM 663 N N . LEU A 1 84 ? -4.350 -11.293 -6.091 1.00 96.56 84 LEU A N 1
ATOM 664 C CA . LEU A 1 84 ? -3.698 -9.996 -6.193 1.00 96.56 84 LEU A CA 1
ATOM 665 C C . LEU A 1 84 ? -2.181 -10.127 -6.029 1.00 96.56 84 LEU A C 1
ATOM 667 O O . LEU A 1 84 ? -1.700 -10.698 -5.051 1.00 96.56 84 LEU A O 1
ATOM 671 N N . ILE A 1 85 ? -1.432 -9.562 -6.968 1.00 97.00 85 ILE A N 1
ATOM 672 C CA . ILE A 1 85 ? 0.023 -9.417 -6.921 1.00 97.00 85 ILE A CA 1
ATOM 673 C C . ILE A 1 85 ? 0.323 -7.930 -6.739 1.00 97.00 85 ILE A C 1
ATOM 675 O O . ILE A 1 85 ? -0.161 -7.101 -7.509 1.00 97.00 85 ILE A O 1
ATOM 679 N N . VAL A 1 86 ? 1.114 -7.587 -5.727 1.00 97.25 86 VAL A N 1
ATOM 680 C CA . VAL A 1 86 ? 1.474 -6.200 -5.416 1.00 97.25 86 VAL A CA 1
ATOM 681 C C . VAL A 1 86 ? 2.982 -6.036 -5.470 1.00 97.25 86 VAL A C 1
ATOM 683 O O . VAL A 1 86 ? 3.726 -6.726 -4.769 1.00 97.25 86 VAL A O 1
ATOM 686 N N . TRP A 1 87 ? 3.428 -5.102 -6.299 1.00 96.62 87 TRP A N 1
ATOM 687 C CA . TRP A 1 87 ? 4.805 -4.637 -6.355 1.00 96.62 87 TRP A CA 1
ATOM 688 C C . TRP A 1 87 ? 4.937 -3.288 -5.637 1.00 96.62 87 TRP A C 1
ATOM 690 O O . TRP A 1 87 ? 3.985 -2.505 -5.618 1.00 96.62 87 TRP A O 1
ATOM 700 N N . PRO A 1 88 ? 6.108 -3.004 -5.051 1.00 94.62 88 PRO A N 1
ATOM 701 C CA . PRO A 1 88 ? 6.327 -1.823 -4.232 1.00 94.62 88 PRO A CA 1
ATOM 702 C C . PRO A 1 88 ? 6.470 -0.547 -5.072 1.00 94.62 88 PRO A C 1
ATOM 704 O O . PRO A 1 88 ? 6.359 -0.547 -6.300 1.00 94.62 88 PRO A O 1
ATOM 707 N N . GLU A 1 89 ? 6.729 0.560 -4.380 1.00 90.06 89 GLU A N 1
ATOM 708 C CA . GLU A 1 89 ? 6.909 1.879 -4.979 1.00 90.06 89 GLU A CA 1
ATOM 709 C C . GLU A 1 89 ? 8.077 1.909 -5.978 1.00 90.06 89 GLU A C 1
ATOM 711 O O . GLU A 1 89 ? 9.231 1.589 -5.650 1.00 90.06 89 GLU A O 1
ATOM 716 N N . THR A 1 90 ? 7.775 2.367 -7.195 1.00 85.69 90 THR A N 1
ATOM 717 C CA . THR A 1 90 ? 8.741 2.509 -8.293 1.00 85.69 90 THR A CA 1
ATOM 718 C C . THR A 1 90 ? 9.492 1.192 -8.526 1.00 85.69 90 THR A C 1
ATOM 720 O O . THR A 1 90 ? 10.720 1.156 -8.565 1.00 85.69 90 THR A O 1
ATOM 723 N N . ALA A 1 91 ? 8.749 0.082 -8.608 1.00 86.06 91 ALA A N 1
ATOM 724 C CA . ALA A 1 91 ? 9.298 -1.235 -8.947 1.00 86.06 91 ALA A CA 1
ATOM 725 C C . ALA A 1 91 ? 9.741 -1.311 -10.418 1.00 86.06 91 ALA A C 1
ATOM 727 O O . ALA A 1 91 ? 10.597 -2.117 -10.772 1.00 86.06 91 ALA A O 1
ATOM 728 N N . VAL A 1 92 ? 9.169 -0.449 -11.260 1.00 88.75 92 VAL A N 1
ATOM 729 C CA . VAL A 1 92 ? 9.567 -0.236 -12.650 1.00 88.75 92 VAL A CA 1
ATOM 730 C C . VAL A 1 92 ? 10.223 1.150 -12.726 1.00 88.75 92 VAL A C 1
ATOM 732 O O . VAL A 1 92 ? 9.507 2.150 -12.769 1.00 88.75 92 VAL A O 1
ATOM 735 N N . PRO A 1 93 ? 11.567 1.251 -12.687 1.00 85.06 93 PRO A N 1
ATOM 736 C CA . PRO A 1 93 ? 12.282 2.527 -12.587 1.00 85.06 93 PRO A CA 1
ATOM 737 C C . PRO A 1 93 ? 12.483 3.197 -13.959 1.00 85.06 93 PRO A C 1
ATOM 739 O O . PRO A 1 93 ? 13.525 3.779 -14.242 1.00 85.06 93 PRO A O 1
ATOM 742 N N . VAL A 1 94 ? 11.480 3.096 -14.828 1.00 85.62 94 VAL A N 1
ATOM 743 C CA . VAL A 1 94 ? 11.409 3.784 -16.123 1.00 85.62 94 VAL A CA 1
ATOM 744 C C . VAL A 1 94 ? 10.024 4.385 -16.289 1.00 85.62 94 VAL A C 1
ATOM 746 O O . VAL A 1 94 ? 9.073 3.968 -15.627 1.00 85.62 94 VAL A O 1
ATOM 749 N N . LEU A 1 95 ? 9.910 5.361 -17.186 1.00 85.69 95 LEU A N 1
ATOM 750 C CA . LEU A 1 95 ? 8.628 5.981 -17.488 1.00 85.69 95 LEU A CA 1
ATOM 751 C C . LEU A 1 95 ? 7.639 4.942 -18.016 1.00 85.69 95 LEU A C 1
ATOM 753 O O . LEU A 1 95 ? 8.005 4.037 -18.774 1.00 85.69 95 LEU A O 1
ATOM 757 N N . LYS A 1 96 ? 6.372 5.101 -17.642 1.00 85.81 96 LYS A N 1
ATOM 758 C CA . LYS A 1 96 ? 5.270 4.232 -18.058 1.00 85.81 96 LYS A CA 1
ATOM 759 C C . LYS A 1 96 ? 5.235 3.992 -19.568 1.00 85.81 96 LYS A C 1
ATOM 761 O O . LYS A 1 96 ? 5.042 2.855 -19.987 1.00 85.81 96 LYS A O 1
ATOM 766 N N . GLU A 1 97 ? 5.499 5.009 -20.386 1.00 85.38 97 GLU A N 1
ATOM 767 C CA . GLU A 1 97 ? 5.535 4.886 -21.849 1.00 85.38 97 GLU A CA 1
ATOM 768 C C . GLU A 1 97 ? 6.624 3.925 -22.331 1.00 85.38 97 GLU A C 1
ATOM 770 O O . GLU A 1 97 ? 6.415 3.176 -23.284 1.00 85.38 97 GLU A O 1
ATOM 775 N N . GLN A 1 98 ? 7.781 3.929 -21.669 1.00 85.00 98 GLN A N 1
ATOM 776 C CA . GLN A 1 98 ? 8.899 3.041 -21.990 1.00 85.00 98 GLN A CA 1
ATOM 777 C C . GLN A 1 98 ? 8.640 1.621 -21.473 1.00 85.00 98 GLN A C 1
ATOM 779 O O . GLN A 1 98 ? 9.062 0.644 -22.090 1.00 85.00 98 GLN A O 1
ATOM 784 N N . ALA A 1 99 ? 7.913 1.501 -20.360 1.00 87.81 99 ALA A N 1
ATOM 785 C CA . ALA A 1 99 ? 7.548 0.228 -19.753 1.00 87.81 99 ALA A CA 1
ATOM 786 C C . ALA A 1 99 ? 6.337 -0.457 -20.398 1.00 87.81 99 ALA A C 1
ATOM 788 O O . ALA A 1 99 ? 6.083 -1.616 -20.073 1.00 87.81 99 ALA A O 1
ATOM 789 N N . GLN A 1 100 ? 5.580 0.218 -21.271 1.00 89.44 100 GLN A N 1
ATOM 790 C CA . GLN A 1 100 ? 4.260 -0.240 -21.720 1.00 89.44 100 GLN A CA 1
ATOM 791 C C . GLN A 1 100 ? 4.271 -1.691 -22.223 1.00 89.44 100 GLN A C 1
ATOM 793 O O . GLN A 1 100 ? 3.494 -2.503 -21.736 1.00 89.44 100 GLN A O 1
ATOM 798 N N . GLY A 1 101 ? 5.216 -2.061 -23.096 1.00 91.88 101 GLY A N 1
ATOM 799 C CA . GLY A 1 101 ? 5.299 -3.435 -23.611 1.00 91.88 101 GLY A CA 1
ATOM 800 C C . GLY A 1 101 ? 5.578 -4.492 -22.530 1.00 91.88 101 GLY A C 1
ATOM 801 O O . GLY A 1 101 ? 5.087 -5.617 -22.611 1.00 91.88 101 GLY A O 1
ATOM 802 N N . TYR A 1 102 ? 6.330 -4.134 -21.486 1.00 92.31 102 TYR A N 1
ATOM 803 C CA . TYR A 1 102 ? 6.562 -5.006 -20.334 1.00 92.31 102 TYR A CA 1
ATOM 804 C C . TYR A 1 102 ? 5.325 -5.090 -19.426 1.00 92.31 102 TYR A C 1
ATOM 806 O O . TYR A 1 102 ? 4.971 -6.180 -18.973 1.00 92.31 102 TYR A O 1
ATOM 814 N N . LEU A 1 103 ? 4.641 -3.964 -19.198 1.00 92.62 103 LEU A N 1
ATOM 815 C CA . LEU A 1 103 ? 3.397 -3.908 -18.427 1.00 92.62 103 LEU A CA 1
ATOM 816 C C . LEU A 1 103 ? 2.272 -4.698 -19.106 1.00 92.62 103 LEU A C 1
ATOM 818 O O . LEU A 1 103 ? 1.547 -5.410 -18.418 1.00 92.62 103 LEU A O 1
ATOM 822 N N . ASP A 1 104 ? 2.174 -4.655 -20.435 1.00 94.62 104 ASP A N 1
ATOM 823 C CA . ASP A 1 104 ? 1.191 -5.419 -21.211 1.00 94.62 104 ASP A CA 1
ATOM 824 C C . ASP A 1 104 ? 1.443 -6.932 -21.111 1.00 94.62 104 ASP A C 1
ATOM 826 O O . ASP A 1 104 ? 0.511 -7.722 -20.927 1.00 94.62 104 ASP A O 1
ATOM 830 N N . MET A 1 105 ? 2.714 -7.351 -21.167 1.00 95.00 105 MET A N 1
ATOM 831 C CA . MET A 1 105 ? 3.105 -8.752 -20.968 1.00 95.00 105 MET A CA 1
ATOM 832 C C . MET A 1 105 ? 2.738 -9.231 -19.560 1.00 95.00 105 MET A C 1
ATOM 834 O O . MET A 1 105 ? 2.101 -10.274 -19.401 1.00 95.00 105 MET A O 1
ATOM 838 N N . MET A 1 106 ? 3.078 -8.445 -18.536 1.00 95.44 106 MET A N 1
ATOM 839 C CA . MET A 1 106 ? 2.738 -8.766 -17.149 1.00 95.44 106 MET A CA 1
ATOM 840 C C . MET A 1 106 ? 1.226 -8.726 -16.888 1.00 95.44 106 MET A C 1
ATOM 842 O O . MET A 1 106 ? 0.718 -9.536 -16.112 1.00 95.44 106 MET A O 1
ATOM 846 N N . GLY A 1 107 ? 0.495 -7.830 -17.553 1.00 94.19 107 GLY A N 1
ATOM 847 C CA . GLY A 1 107 ? -0.965 -7.756 -17.509 1.00 94.19 107 GLY A CA 1
ATOM 848 C C . GLY A 1 107 ? -1.628 -8.981 -18.140 1.00 94.19 107 GLY A C 1
ATOM 849 O O . GLY A 1 107 ? -2.578 -9.524 -17.573 1.00 94.19 107 GLY A O 1
ATOM 850 N N . SER A 1 108 ? -1.083 -9.474 -19.255 1.00 95.00 108 SER A N 1
ATOM 851 C CA . SER A 1 108 ? -1.527 -10.724 -19.890 1.00 95.00 108 SER A CA 1
ATOM 852 C C . SER A 1 108 ? -1.286 -11.917 -18.964 1.00 95.00 108 SER A C 1
ATOM 854 O O . SER A 1 108 ? -2.210 -12.669 -18.673 1.00 95.00 108 SER A O 1
ATOM 856 N N . PHE A 1 109 ? -0.086 -12.014 -18.381 1.00 94.94 109 PHE A N 1
ATOM 857 C CA . PHE A 1 109 ? 0.246 -13.026 -17.374 1.00 94.94 109 PHE A CA 1
ATOM 858 C C . PHE A 1 109 ? -0.715 -13.016 -16.173 1.00 94.94 109 PHE A C 1
ATOM 860 O O . PHE A 1 109 ? -1.134 -14.076 -15.702 1.00 94.94 109 PHE A O 1
ATOM 867 N N . ALA A 1 110 ? -1.047 -11.829 -15.654 1.00 94.56 110 ALA A N 1
ATOM 868 C CA . ALA A 1 110 ? -1.958 -11.691 -14.524 1.00 94.56 110 ALA A CA 1
ATOM 869 C C . ALA A 1 110 ? -3.370 -12.147 -14.918 1.00 94.56 110 ALA A C 1
ATOM 871 O O . ALA A 1 110 ? -3.980 -12.940 -14.204 1.00 94.56 110 ALA A O 1
ATOM 872 N N . THR A 1 111 ? -3.838 -11.740 -16.099 1.00 94.06 111 THR A N 1
ATOM 873 C CA . THR A 1 111 ? -5.144 -12.134 -16.645 1.00 94.06 111 THR A CA 1
ATOM 874 C C . THR A 1 111 ? -5.250 -13.649 -16.826 1.00 94.06 111 THR A C 1
ATOM 876 O O . THR A 1 111 ? -6.231 -14.241 -16.375 1.00 94.06 111 THR A O 1
ATOM 879 N N . ASP A 1 112 ? -4.219 -14.290 -17.384 1.00 94.56 112 ASP A N 1
ATOM 880 C CA . ASP A 1 112 ? -4.156 -15.745 -17.587 1.00 94.56 112 ASP A CA 1
ATOM 881 C C . ASP A 1 112 ? -4.197 -16.526 -16.265 1.00 94.56 112 ASP A C 1
ATOM 883 O O . ASP A 1 112 ? -4.742 -17.627 -16.195 1.00 94.56 112 ASP A O 1
ATOM 887 N N . ARG A 1 113 ? -3.645 -15.957 -15.186 1.00 93.62 113 ARG A N 1
ATOM 888 C CA . ARG A 1 113 ? -3.726 -16.523 -13.829 1.00 93.62 113 ARG A CA 1
ATOM 889 C C . ARG A 1 113 ? -5.001 -16.141 -13.074 1.00 93.62 113 ARG A C 1
ATOM 891 O O . ARG A 1 113 ? -5.158 -16.551 -11.924 1.00 93.62 113 ARG A O 1
ATOM 898 N N . HIS A 1 114 ? -5.902 -15.376 -13.690 1.00 94.62 114 HIS A N 1
ATOM 899 C CA . HIS A 1 114 ? -7.041 -14.742 -13.025 1.00 94.62 114 HIS A CA 1
ATOM 900 C C . HIS A 1 114 ? -6.630 -13.883 -11.813 1.00 94.62 114 HIS A C 1
ATOM 902 O O . HIS A 1 114 ? -7.377 -13.768 -10.841 1.00 94.62 114 HIS A O 1
ATOM 908 N N . SER A 1 115 ? -5.451 -13.272 -11.866 1.00 95.56 115 SER A N 1
ATOM 909 C CA . SER A 1 115 ? -4.891 -12.370 -10.860 1.00 95.56 115 SER A CA 1
ATOM 910 C C . SER A 1 115 ? -4.966 -10.914 -11.333 1.00 95.56 115 SER A C 1
ATOM 912 O O . SER A 1 115 ? -4.990 -10.637 -12.529 1.00 95.56 115 SER A O 1
ATOM 914 N N . ALA A 1 116 ? -4.940 -9.964 -10.402 1.00 95.88 116 ALA A N 1
ATOM 915 C CA . ALA A 1 116 ? -4.662 -8.557 -10.695 1.00 95.88 116 ALA A CA 1
ATOM 916 C C . ALA A 1 116 ? -3.219 -8.206 -10.294 1.00 95.88 116 ALA A C 1
ATOM 918 O O . ALA A 1 116 ? -2.737 -8.691 -9.272 1.00 95.88 116 ALA A O 1
ATOM 919 N N . LEU A 1 117 ? -2.537 -7.362 -11.074 1.00 95.38 117 LEU A N 1
ATOM 920 C CA . LEU A 1 117 ? -1.213 -6.824 -10.744 1.00 95.38 117 LEU A CA 1
ATOM 921 C C . LEU A 1 117 ? -1.328 -5.330 -10.426 1.00 95.38 117 LEU A C 1
ATOM 923 O O . LEU A 1 117 ? -1.829 -4.566 -11.248 1.00 95.38 117 LEU A O 1
ATOM 927 N N . ILE A 1 118 ? -0.829 -4.914 -9.262 1.00 95.56 118 ILE A N 1
ATOM 928 C CA . ILE A 1 118 ? -0.700 -3.503 -8.878 1.00 95.56 118 ILE A CA 1
ATOM 929 C C . ILE A 1 118 ? 0.780 -3.182 -8.683 1.00 95.56 118 ILE A C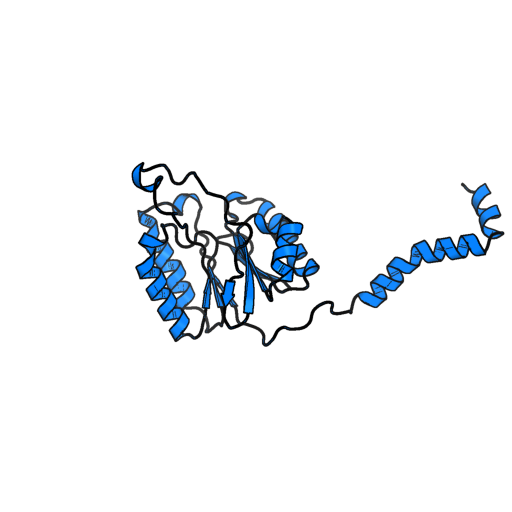 1
ATOM 931 O O . ILE A 1 118 ? 1.488 -3.900 -7.980 1.00 95.56 118 ILE A O 1
ATOM 935 N N . THR A 1 119 ? 1.258 -2.105 -9.304 1.00 93.75 119 THR A N 1
ATOM 936 C CA . THR A 1 119 ? 2.665 -1.696 -9.247 1.00 93.75 119 THR A CA 1
ATOM 937 C C . THR A 1 119 ? 2.811 -0.176 -9.311 1.00 93.75 119 THR A C 1
ATOM 939 O O . THR A 1 119 ? 1.982 0.500 -9.920 1.00 93.75 119 THR A O 1
ATOM 942 N N . GLY A 1 120 ? 3.857 0.362 -8.676 1.00 88.88 120 GLY A N 1
ATOM 943 C CA . GLY A 1 120 ? 4.234 1.769 -8.799 1.00 88.88 120 GLY A CA 1
ATOM 944 C C . GLY A 1 120 ? 5.157 2.004 -9.996 1.00 88.88 120 GLY A C 1
ATOM 945 O O . GLY A 1 120 ? 6.230 1.399 -10.073 1.00 88.88 120 GLY A O 1
ATOM 946 N N . VAL A 1 121 ? 4.760 2.914 -10.889 1.00 88.94 121 VAL A N 1
ATOM 947 C CA . VAL A 1 121 ? 5.527 3.328 -12.076 1.00 88.94 121 VAL A CA 1
ATOM 948 C C . VAL A 1 121 ? 5.475 4.855 -12.201 1.00 88.94 121 VAL A C 1
ATOM 950 O O . VAL A 1 121 ? 4.387 5.417 -12.053 1.00 88.94 121 VAL A O 1
ATOM 953 N N . PRO A 1 122 ? 6.598 5.538 -12.478 1.00 84.62 122 PRO A N 1
ATOM 954 C CA . PRO A 1 122 ? 6.591 6.957 -12.817 1.00 84.62 122 PRO A CA 1
ATOM 955 C C . PRO A 1 122 ? 5.806 7.216 -14.111 1.00 84.62 122 PRO A C 1
ATOM 957 O O . PRO A 1 122 ? 6.050 6.571 -15.132 1.00 84.62 122 PRO A O 1
ATOM 960 N N . ASP A 1 123 ? 4.884 8.176 -14.078 1.00 81.94 123 ASP A N 1
ATOM 961 C CA . ASP A 1 123 ? 4.126 8.635 -15.247 1.00 81.94 123 ASP A CA 1
ATOM 962 C C . ASP A 1 123 ? 4.559 10.071 -15.580 1.00 81.94 123 ASP A C 1
ATOM 964 O O . ASP A 1 123 ? 4.687 10.906 -14.680 1.00 81.94 123 ASP A O 1
ATOM 968 N N . MET A 1 124 ? 4.822 10.362 -16.854 1.00 68.94 124 MET A N 1
ATOM 969 C CA . MET A 1 124 ? 5.194 11.703 -17.308 1.00 68.94 124 MET A CA 1
ATOM 970 C C . MET A 1 124 ? 3.987 12.338 -17.994 1.00 68.94 124 MET A C 1
ATOM 972 O O . MET A 1 124 ? 3.617 11.979 -19.111 1.00 68.94 124 MET A O 1
ATOM 976 N N . LEU A 1 125 ? 3.381 13.341 -17.351 1.00 58.22 125 LEU A N 1
ATOM 977 C CA . LEU A 1 125 ? 2.310 14.105 -17.986 1.00 58.22 125 LEU A CA 1
ATOM 978 C C . LEU A 1 125 ? 2.886 14.843 -19.211 1.00 58.22 125 LEU A C 1
ATOM 980 O O . LEU A 1 125 ? 3.728 15.734 -19.082 1.00 58.22 125 LEU A O 1
ATOM 984 N N . ARG A 1 126 ? 2.465 14.434 -20.416 1.00 50.34 126 ARG A N 1
ATOM 985 C CA . ARG A 1 126 ? 2.965 14.956 -21.700 1.00 50.34 126 ARG A CA 1
ATOM 986 C C . ARG A 1 126 ? 2.994 16.488 -21.752 1.00 50.34 126 ARG A C 1
ATOM 988 O O . ARG A 1 126 ? 1.988 17.138 -21.482 1.00 50.34 126 ARG A O 1
ATOM 995 N N . GLY A 1 127 ? 4.099 17.041 -22.263 1.00 47.41 127 GLY A N 1
ATOM 996 C CA . GLY A 1 127 ? 4.101 18.364 -22.896 1.00 47.41 127 GLY A CA 1
ATOM 997 C C . GLY A 1 127 ? 5.428 19.112 -22.831 1.00 47.41 127 GLY A C 1
ATOM 998 O O . GLY A 1 127 ? 6.108 19.244 -23.841 1.00 47.41 127 GLY A O 1
ATOM 999 N N . LEU A 1 128 ? 5.784 19.631 -21.656 1.00 51.00 128 LEU A N 1
ATOM 1000 C CA . LEU A 1 128 ? 6.866 20.617 -21.524 1.00 51.00 128 LEU A CA 1
ATOM 1001 C C . LEU A 1 128 ? 8.173 20.045 -20.960 1.00 51.00 128 LEU A C 1
ATOM 1003 O O . LEU A 1 128 ? 9.241 20.419 -21.424 1.00 51.00 128 LEU A O 1
ATOM 1007 N N . ILE A 1 129 ? 8.118 19.103 -20.018 1.00 52.25 129 ILE A N 1
ATOM 1008 C CA . ILE A 1 129 ? 9.316 18.595 -19.322 1.00 52.25 129 ILE A CA 1
ATOM 1009 C C . ILE A 1 129 ? 10.138 17.658 -20.226 1.00 52.25 129 ILE A C 1
ATOM 1011 O O . ILE A 1 129 ? 11.354 17.799 -20.309 1.00 52.25 129 ILE A O 1
ATOM 1015 N N . ALA A 1 130 ? 9.472 16.790 -20.999 1.00 49.88 130 ALA A N 1
ATOM 1016 C CA . ALA A 1 130 ? 10.118 15.919 -21.989 1.00 49.88 130 ALA A CA 1
ATOM 1017 C C . ALA A 1 130 ? 10.754 16.682 -23.173 1.00 49.88 130 ALA A C 1
ATOM 1019 O O . ALA A 1 130 ? 11.636 16.148 -23.835 1.00 49.88 130 ALA A O 1
ATOM 1020 N N . PHE A 1 131 ? 10.319 17.920 -23.452 1.00 49.97 131 PHE A N 1
ATOM 1021 C CA . PHE A 1 131 ? 10.907 18.766 -24.500 1.00 49.97 131 PHE A CA 1
ATOM 1022 C C . PHE A 1 131 ? 12.217 19.436 -24.047 1.00 49.97 131 PHE A C 1
ATOM 1024 O O . PHE A 1 131 ? 13.076 19.715 -24.879 1.00 49.97 131 PHE A O 1
ATOM 1031 N N . PHE A 1 132 ? 12.378 19.682 -22.742 1.00 55.91 132 PHE A N 1
ATOM 1032 C CA . PHE A 1 132 ? 13.528 20.393 -22.172 1.00 55.91 132 PHE A CA 1
ATOM 1033 C C . PHE A 1 132 ? 14.560 19.489 -21.479 1.00 55.91 132 PHE A C 1
ATOM 1035 O O . PHE A 1 132 ? 15.500 20.020 -20.895 1.00 55.91 132 PHE A O 1
ATOM 1042 N N . ASP A 1 133 ? 14.397 18.161 -21.539 1.00 51.19 133 ASP A N 1
ATOM 1043 C CA . ASP A 1 133 ? 15.298 17.174 -20.912 1.00 51.19 133 ASP A CA 1
ATOM 1044 C C . ASP A 1 133 ? 15.609 17.516 -19.439 1.00 51.19 133 ASP A C 1
ATOM 1046 O O . ASP A 1 133 ? 16.731 17.396 -18.944 1.00 51.19 133 ASP A O 1
ATOM 1050 N N . LEU A 1 134 ? 14.595 18.046 -18.744 1.00 47.91 134 LEU A N 1
ATOM 1051 C CA . LEU A 1 134 ? 14.738 18.464 -17.357 1.00 47.91 134 LEU A CA 1
ATOM 1052 C C . LEU A 1 134 ? 14.897 17.216 -16.481 1.00 47.91 134 LEU A C 1
ATOM 1054 O O . LEU A 1 134 ? 14.201 16.219 -16.700 1.00 47.91 134 LEU A O 1
ATOM 1058 N N . PRO A 1 135 ? 15.791 17.256 -15.477 1.00 47.19 135 PRO A N 1
ATOM 1059 C CA . PRO A 1 135 ? 16.019 16.118 -14.603 1.00 47.19 135 PRO A CA 1
ATOM 1060 C C . PRO A 1 135 ? 14.707 15.685 -13.946 1.00 47.19 135 PRO A C 1
ATOM 1062 O O . PRO A 1 135 ? 13.857 16.515 -13.628 1.00 47.19 135 PRO A O 1
ATOM 1065 N N . MET A 1 136 ? 14.591 14.383 -13.677 1.00 49.31 136 MET A N 1
ATOM 1066 C CA . MET A 1 136 ? 13.482 13.676 -13.006 1.00 49.31 136 MET A CA 1
ATOM 1067 C C . MET A 1 136 ? 13.218 14.142 -11.548 1.00 49.31 136 MET A C 1
ATOM 1069 O O . MET A 1 136 ? 12.673 13.407 -10.733 1.00 49.31 136 MET A O 1
ATOM 1073 N N . SER A 1 137 ? 13.673 15.348 -11.206 1.00 50.78 137 SER A N 1
ATOM 1074 C CA . SER A 1 137 ? 13.660 15.997 -9.898 1.00 50.78 137 SER A CA 1
ATOM 1075 C C . SER A 1 137 ? 12.344 16.714 -9.584 1.00 50.78 137 SER A C 1
ATOM 1077 O O . SER A 1 137 ? 12.245 17.293 -8.503 1.00 50.78 137 SER A O 1
ATOM 1079 N N . ASP A 1 138 ? 11.363 16.715 -10.488 1.00 63.91 138 ASP A N 1
ATOM 1080 C CA . ASP A 1 138 ? 10.121 17.467 -10.299 1.00 63.91 138 ASP A CA 1
ATOM 1081 C C . ASP A 1 138 ? 8.904 16.533 -10.336 1.00 63.91 138 ASP A C 1
ATOM 1083 O O . ASP A 1 138 ? 8.403 16.142 -11.392 1.00 63.91 138 ASP A O 1
ATOM 1087 N N . PHE A 1 139 ? 8.454 16.127 -9.147 1.00 71.56 139 PHE A N 1
ATOM 1088 C CA . PHE A 1 139 ? 7.175 15.448 -8.964 1.00 71.56 139 PHE A CA 1
ATOM 1089 C C . PHE A 1 139 ? 6.058 16.490 -8.894 1.00 71.56 139 PHE A C 1
ATOM 1091 O O . PHE A 1 139 ? 6.142 17.452 -8.132 1.00 71.56 139 PHE A O 1
ATOM 1098 N N . ALA A 1 140 ? 4.972 16.268 -9.631 1.00 79.50 140 ALA A N 1
ATOM 1099 C CA . ALA A 1 140 ? 3.750 17.049 -9.481 1.00 79.50 140 ALA A CA 1
ATOM 1100 C C . ALA A 1 140 ? 2.793 16.364 -8.496 1.00 79.50 140 ALA A C 1
ATOM 1102 O O . ALA A 1 140 ? 2.675 15.137 -8.473 1.00 79.50 140 ALA A O 1
ATOM 1103 N N . ARG A 1 141 ? 2.070 17.159 -7.699 1.00 84.12 141 ARG A N 1
ATOM 1104 C CA . ARG A 1 141 ? 0.993 16.650 -6.839 1.00 84.12 141 ARG A CA 1
ATOM 1105 C C . ARG A 1 141 ? -0.125 16.059 -7.708 1.00 84.12 141 ARG A C 1
ATOM 1107 O O . ARG A 1 141 ? -0.535 16.683 -8.686 1.00 84.12 141 ARG A O 1
ATOM 1114 N N . GLY A 1 142 ? -0.628 14.883 -7.333 1.00 84.44 142 GLY A N 1
ATOM 1115 C CA . GLY A 1 142 ? -1.796 14.278 -7.978 1.00 84.44 142 GLY A CA 1
ATOM 1116 C C . GLY A 1 142 ? -3.094 15.071 -7.732 1.00 84.44 142 GLY A C 1
ATOM 1117 O O . GLY A 1 142 ? -3.152 15.871 -6.794 1.00 84.44 142 GLY A O 1
ATOM 1118 N N . PRO A 1 143 ? -4.144 14.864 -8.551 1.00 86.62 143 PRO A N 1
ATOM 1119 C CA . PRO A 1 143 ? -5.474 15.424 -8.298 1.00 86.62 143 PRO A CA 1
ATOM 1120 C C . PRO A 1 143 ? -6.039 14.997 -6.934 1.00 86.62 143 PRO A C 1
ATOM 1122 O O . PRO A 1 143 ? -5.734 13.911 -6.448 1.00 86.62 143 PRO A O 1
ATOM 1125 N N . GLU A 1 144 ? -6.889 15.825 -6.322 1.00 83.25 144 GLU A N 1
ATOM 1126 C CA . GLU A 1 144 ? -7.528 15.496 -5.033 1.00 83.25 144 GLU A CA 1
ATOM 1127 C C . GLU A 1 144 ? -8.717 14.524 -5.184 1.00 83.25 144 GLU A C 1
ATOM 1129 O O . GLU A 1 144 ? -9.113 13.867 -4.223 1.00 83.25 144 GLU A O 1
ATOM 1134 N N . ASP A 1 145 ? -9.278 14.401 -6.388 1.00 83.50 145 ASP A N 1
ATOM 1135 C CA . ASP A 1 145 ? -10.468 13.616 -6.730 1.00 83.50 145 ASP A CA 1
ATOM 1136 C C . ASP A 1 145 ? -10.141 12.302 -7.466 1.00 83.50 145 ASP A C 1
ATOM 1138 O O . ASP A 1 145 ? -10.869 11.856 -8.354 1.00 83.50 145 ASP A O 1
ATOM 1142 N N . GLN A 1 146 ? -9.044 11.646 -7.085 1.00 87.25 146 GLN A N 1
ATOM 1143 C CA . GLN A 1 146 ? -8.645 10.368 -7.673 1.00 87.25 146 GLN A CA 1
ATOM 1144 C C . GLN A 1 146 ? -9.638 9.240 -7.350 1.00 87.25 146 GLN A C 1
ATOM 1146 O O . GLN A 1 146 ? -10.059 9.042 -6.206 1.00 87.25 146 GLN A O 1
ATOM 1151 N N . ALA A 1 147 ? -9.987 8.460 -8.375 1.00 90.12 147 ALA A N 1
ATOM 1152 C CA . ALA A 1 147 ? -10.771 7.244 -8.204 1.00 90.12 147 ALA A CA 1
ATOM 1153 C C . ALA A 1 147 ? -9.960 6.163 -7.470 1.00 90.12 147 ALA A C 1
ATOM 1155 O O . ALA A 1 147 ? -8.747 6.051 -7.648 1.00 90.12 147 ALA A O 1
ATOM 1156 N N . MET A 1 148 ? -10.648 5.335 -6.676 1.00 93.25 148 MET A N 1
ATOM 1157 C CA . MET A 1 148 ? -10.028 4.170 -6.040 1.00 93.25 148 MET A CA 1
ATOM 1158 C C . MET A 1 148 ? -9.580 3.156 -7.096 1.00 93.25 148 MET A C 1
ATOM 1160 O O . MET A 1 148 ? -10.223 3.001 -8.139 1.00 93.25 148 MET A O 1
ATOM 1164 N N . LEU A 1 149 ? -8.510 2.418 -6.799 1.00 94.38 149 LEU A N 1
ATOM 1165 C CA . LEU A 1 149 ? -8.110 1.289 -7.632 1.00 94.38 149 LEU A CA 1
ATOM 1166 C C . LEU A 1 149 ? -9.170 0.193 -7.523 1.00 94.38 149 LEU A C 1
ATOM 1168 O O . LEU A 1 149 ? -9.664 -0.088 -6.433 1.00 94.38 149 LEU A O 1
ATOM 1172 N N . GLN A 1 150 ? -9.504 -0.444 -8.641 1.00 94.94 150 GLN A N 1
ATOM 1173 C CA . GLN A 1 150 ? -10.439 -1.565 -8.659 1.00 94.94 150 GLN A CA 1
ATOM 1174 C C . GLN A 1 150 ? -9.698 -2.839 -9.040 1.00 94.94 150 GLN A C 1
ATOM 1176 O O . GLN A 1 150 ? -9.082 -2.916 -10.103 1.00 94.94 150 GLN A O 1
ATOM 1181 N N . ALA A 1 151 ? -9.768 -3.849 -8.180 1.00 93.44 151 ALA A N 1
ATOM 1182 C CA . ALA A 1 151 ? -9.210 -5.163 -8.460 1.00 93.44 151 ALA A CA 1
ATOM 1183 C C . ALA A 1 151 ? -10.123 -6.245 -7.891 1.00 93.44 151 ALA A C 1
ATOM 1185 O O . ALA A 1 151 ? -10.538 -6.181 -6.736 1.00 93.44 151 ALA A O 1
ATOM 1186 N N . LYS A 1 152 ? -10.436 -7.251 -8.717 1.00 93.19 152 LYS A N 1
ATOM 1187 C CA . LYS A 1 152 ? -11.209 -8.440 -8.313 1.00 93.19 152 LYS A CA 1
ATOM 1188 C C . LYS A 1 152 ? -12.573 -8.106 -7.675 1.00 93.19 152 LYS A C 1
ATOM 1190 O O . LYS A 1 152 ? -13.068 -8.872 -6.860 1.00 93.19 152 LYS A O 1
ATOM 1195 N N . GLY A 1 153 ? -13.180 -6.983 -8.075 1.00 91.62 153 GLY A N 1
ATOM 1196 C CA . GLY A 1 153 ? -14.481 -6.516 -7.579 1.00 91.62 153 GLY A CA 1
ATOM 1197 C C . GLY A 1 153 ? -14.429 -5.646 -6.319 1.00 91.62 153 GLY A C 1
ATOM 1198 O O . GLY A 1 153 ? -15.478 -5.191 -5.879 1.00 91.62 153 GLY A O 1
ATOM 1199 N N . TYR A 1 154 ? -13.239 -5.382 -5.772 1.00 94.94 154 TYR A N 1
ATOM 1200 C CA . TYR A 1 154 ? -13.042 -4.569 -4.572 1.00 94.94 154 TYR A CA 1
ATOM 1201 C C . TYR A 1 154 ? -12.441 -3.207 -4.908 1.00 94.94 154 TYR A C 1
ATOM 1203 O O . TYR A 1 154 ? -11.671 -3.076 -5.867 1.00 94.94 154 TYR A O 1
ATOM 1211 N N . HIS A 1 155 ? -12.744 -2.214 -4.075 1.00 96.00 155 HIS A N 1
ATOM 1212 C CA . HIS A 1 155 ? -12.111 -0.902 -4.100 1.00 96.00 155 HIS A CA 1
ATOM 1213 C C . HIS A 1 155 ? -10.911 -0.884 -3.153 1.00 96.00 155 HIS A C 1
ATOM 1215 O O . HIS A 1 155 ? -11.039 -1.142 -1.954 1.00 96.00 155 HIS A O 1
ATOM 1221 N N . LEU A 1 156 ? -9.741 -0.548 -3.685 1.00 96.62 156 LEU A N 1
ATOM 1222 C CA . LEU A 1 156 ? -8.499 -0.418 -2.940 1.00 96.62 156 LEU A CA 1
ATOM 1223 C C . LEU A 1 156 ? -8.139 1.064 -2.829 1.00 96.62 156 LEU A C 1
ATOM 1225 O O . LEU A 1 156 ? -8.108 1.771 -3.836 1.00 96.62 156 LEU A O 1
ATOM 1229 N N . ALA A 1 157 ? -7.841 1.512 -1.611 1.00 96.31 157 ALA A N 1
ATOM 1230 C CA . ALA A 1 157 ? -7.341 2.853 -1.321 1.00 96.31 157 ALA A CA 1
ATOM 1231 C C . ALA A 1 157 ? -5.806 2.869 -1.395 1.00 96.31 157 ALA A C 1
ATOM 1233 O O . ALA A 1 157 ? -5.172 2.393 -0.445 1.00 96.31 157 ALA A O 1
ATOM 1234 N N . PRO A 1 158 ? -5.196 3.367 -2.490 1.00 95.81 158 PRO A N 1
ATOM 1235 C CA . PRO A 1 158 ? -3.748 3.454 -2.591 1.00 95.81 158 PRO A CA 1
ATOM 1236 C C . PRO A 1 158 ? -3.212 4.604 -1.733 1.00 95.81 158 PRO A C 1
ATOM 1238 O O . PRO A 1 158 ? -3.747 5.707 -1.749 1.00 95.81 158 PRO A O 1
ATOM 1241 N N . MET A 1 159 ? -2.127 4.340 -1.014 1.00 95.81 159 MET A N 1
ATOM 1242 C CA . MET A 1 159 ? -1.315 5.330 -0.310 1.00 95.81 159 MET A CA 1
ATOM 1243 C C . MET A 1 159 ? 0.152 5.052 -0.620 1.00 95.81 159 MET A C 1
ATOM 1245 O O . MET A 1 159 ? 0.655 3.951 -0.370 1.00 95.81 159 MET A O 1
ATOM 1249 N N . ILE A 1 160 ? 0.854 6.033 -1.164 1.00 94.75 160 ILE A N 1
ATOM 1250 C CA . ILE A 1 160 ? 2.245 5.877 -1.579 1.00 94.75 160 ILE A CA 1
ATOM 1251 C C . ILE A 1 160 ? 3.159 6.420 -0.482 1.00 94.75 160 ILE A C 1
ATOM 1253 O O . ILE A 1 160 ? 3.050 7.571 -0.062 1.00 94.75 160 ILE A O 1
ATOM 1257 N N . CYS A 1 161 ? 4.090 5.583 -0.028 1.00 92.00 161 CYS A N 1
ATOM 1258 C CA . CYS A 1 161 ? 5.124 5.928 0.940 1.00 92.00 161 CYS A CA 1
ATOM 1259 C C . CYS A 1 161 ? 4.543 6.628 2.184 1.00 92.00 161 CYS A C 1
ATOM 1261 O O . CYS A 1 161 ? 3.807 6.013 2.954 1.00 92.00 161 CYS A O 1
ATOM 1263 N N . TYR A 1 162 ? 4.856 7.912 2.366 1.00 92.81 162 TYR A N 1
ATOM 1264 C CA . TYR A 1 162 ? 4.527 8.699 3.552 1.00 92.81 162 TYR A CA 1
ATOM 1265 C C . TYR A 1 162 ? 3.046 9.102 3.649 1.00 92.81 162 TYR A C 1
ATOM 1267 O O . TYR A 1 162 ? 2.612 9.568 4.697 1.00 92.81 162 TYR A O 1
ATOM 1275 N N . GLU A 1 163 ? 2.231 8.906 2.609 1.00 94.75 163 GLU A N 1
ATOM 1276 C CA . GLU A 1 163 ? 0.802 9.260 2.649 1.00 94.75 163 GLU A CA 1
ATOM 1277 C C . GLU A 1 163 ? 0.039 8.550 3.777 1.00 94.75 163 GLU A C 1
ATOM 1279 O O . GLU A 1 163 ? -0.895 9.108 4.352 1.00 94.75 163 GLU A O 1
ATOM 1284 N N . VAL A 1 164 ? 0.492 7.354 4.161 1.00 96.31 164 VAL A N 1
ATOM 1285 C CA . VAL A 1 164 ? -0.125 6.545 5.221 1.00 96.31 164 VAL A CA 1
ATOM 1286 C C . VAL A 1 164 ? -0.033 7.190 6.609 1.00 96.31 164 VAL A C 1
ATOM 1288 O O . VAL A 1 164 ? -0.804 6.838 7.501 1.00 96.31 164 VAL A O 1
ATOM 1291 N N . VAL A 1 165 ? 0.888 8.135 6.825 1.00 96.06 165 VAL A N 1
ATOM 1292 C CA . VAL A 1 165 ? 1.036 8.793 8.131 1.00 96.06 165 VAL A CA 1
ATOM 1293 C C . VAL A 1 165 ? 0.048 9.943 8.333 1.00 96.06 165 VAL A C 1
ATOM 1295 O O . VAL A 1 165 ? -0.106 10.412 9.458 1.00 96.06 165 VAL A O 1
ATOM 1298 N N . TYR A 1 166 ? -0.630 10.400 7.272 1.00 96.38 166 TYR A N 1
ATOM 1299 C CA . TYR A 1 166 ? -1.593 11.499 7.336 1.00 96.38 166 TYR A CA 1
ATOM 1300 C C . TYR A 1 166 ? -2.991 10.955 7.654 1.00 96.38 166 TYR A C 1
ATOM 1302 O O . TYR A 1 166 ? -3.631 10.360 6.781 1.00 96.38 166 TYR A O 1
ATOM 1310 N N . PRO A 1 167 ? -3.503 11.156 8.883 1.00 95.69 167 PRO A N 1
ATOM 1311 C CA . PRO A 1 167 ? -4.686 10.442 9.338 1.00 95.69 167 PRO A CA 1
ATOM 1312 C C . PRO A 1 167 ? -5.950 10.812 8.564 1.00 95.69 167 PRO A C 1
ATOM 1314 O O . PRO A 1 167 ? -6.706 9.924 8.183 1.00 95.69 167 PRO A O 1
ATOM 1317 N N . GLU A 1 168 ? -6.137 12.099 8.268 1.00 95.00 168 GLU A N 1
ATOM 1318 C CA . GLU A 1 168 ? -7.306 12.603 7.538 1.00 95.00 168 GLU A CA 1
ATOM 1319 C C . GLU A 1 168 ? -7.347 12.103 6.089 1.00 95.00 168 GLU A C 1
ATOM 1321 O O . GLU A 1 168 ? -8.398 11.694 5.594 1.00 95.00 168 GLU A O 1
ATOM 1326 N N . LEU A 1 169 ? -6.187 12.064 5.419 1.00 94.00 169 LEU A N 1
ATOM 1327 C CA . LEU A 1 169 ? -6.079 11.518 4.067 1.00 94.00 169 LEU A CA 1
ATOM 1328 C C . LEU A 1 169 ? -6.464 10.036 4.070 1.00 9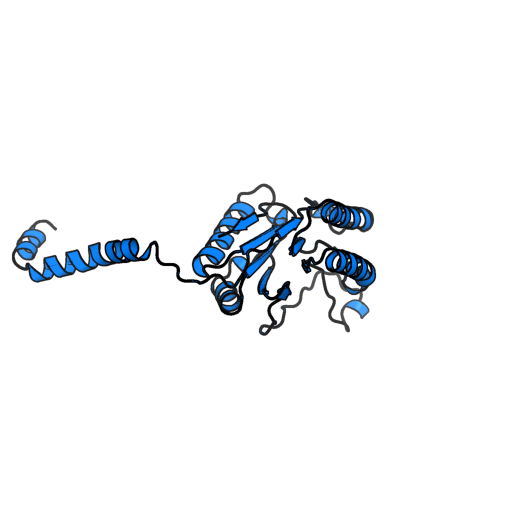4.00 169 LEU A C 1
ATOM 1330 O O . LEU A 1 169 ? -7.375 9.636 3.344 1.00 94.00 169 LEU A O 1
ATOM 1334 N N . ALA A 1 170 ? -5.832 9.246 4.940 1.00 95.25 170 ALA A N 1
ATOM 1335 C CA . ALA A 1 170 ? -6.106 7.819 5.052 1.00 95.25 170 ALA A CA 1
ATOM 1336 C C . ALA A 1 170 ? -7.576 7.538 5.401 1.00 95.25 170 ALA A C 1
ATOM 1338 O O . ALA A 1 170 ? -8.187 6.669 4.784 1.00 95.25 170 ALA A O 1
ATOM 1339 N N . ALA A 1 171 ? -8.169 8.298 6.327 1.00 95.06 171 ALA A N 1
ATOM 1340 C CA . ALA A 1 171 ? -9.577 8.165 6.696 1.00 95.06 171 ALA A CA 1
ATOM 1341 C C . ALA A 1 171 ? -10.516 8.475 5.518 1.00 95.06 171 ALA A C 1
ATOM 1343 O O . ALA A 1 171 ? -11.468 7.731 5.272 1.00 95.06 171 ALA A O 1
ATOM 1344 N N . SER A 1 172 ? -10.231 9.531 4.748 1.00 94.44 172 SER A N 1
ATOM 1345 C CA . SER A 1 172 ? -11.044 9.917 3.587 1.00 94.44 172 SER A CA 1
ATOM 1346 C C . SER A 1 172 ? -11.028 8.873 2.463 1.00 94.44 172 SER A C 1
ATOM 1348 O O . SER A 1 172 ? -12.061 8.637 1.828 1.00 94.44 172 SER A O 1
ATOM 1350 N N . LEU A 1 173 ? -9.880 8.222 2.245 1.00 94.75 173 LEU A N 1
ATOM 1351 C CA . LEU A 1 173 ? -9.722 7.143 1.271 1.00 94.75 173 LEU A CA 1
ATOM 1352 C C . LEU A 1 173 ? -10.382 5.852 1.775 1.00 94.75 173 LEU A C 1
ATOM 1354 O O . LEU A 1 173 ? -11.132 5.214 1.039 1.00 94.75 173 LEU A O 1
ATOM 1358 N N . ALA A 1 174 ? -10.167 5.511 3.049 1.00 94.75 174 ALA A N 1
ATOM 1359 C CA . ALA A 1 174 ? -10.729 4.327 3.695 1.00 94.75 174 ALA A CA 1
ATOM 1360 C C . ALA A 1 174 ? -12.264 4.314 3.703 1.00 94.75 174 ALA A C 1
ATOM 1362 O O . ALA A 1 174 ? -12.885 3.266 3.532 1.00 94.75 174 ALA A O 1
ATOM 1363 N N . ALA A 1 175 ? -12.895 5.482 3.859 1.00 93.25 175 ALA A N 1
ATOM 1364 C CA . ALA A 1 175 ? -14.351 5.613 3.838 1.00 93.25 175 ALA A CA 1
ATOM 1365 C C . ALA A 1 175 ? -14.986 5.188 2.500 1.00 93.25 175 ALA A C 1
ATOM 1367 O O . ALA A 1 175 ? -16.181 4.901 2.453 1.00 93.25 175 ALA A O 1
ATOM 1368 N N . LYS A 1 176 ? -14.200 5.152 1.416 1.00 93.62 176 LYS A N 1
ATOM 1369 C CA . LYS A 1 176 ? -14.638 4.819 0.053 1.00 93.62 176 LYS A CA 1
ATOM 1370 C C . LYS A 1 176 ? -14.034 3.506 -0.459 1.00 93.62 176 LYS A C 1
ATOM 1372 O O . LYS A 1 176 ? -14.127 3.238 -1.656 1.00 93.62 176 LYS A O 1
ATOM 1377 N N . SER A 1 177 ? -13.398 2.712 0.405 1.00 94.88 177 SER A N 1
ATOM 1378 C CA . SER A 1 177 ? -12.690 1.496 0.006 1.00 94.88 177 SER A CA 1
ATOM 1379 C C . SER A 1 177 ? -13.005 0.280 0.883 1.00 94.88 177 SER A C 1
ATOM 1381 O O . SER A 1 177 ? -13.443 0.377 2.035 1.00 94.88 177 SER A O 1
ATOM 1383 N N . ASP A 1 178 ? -12.765 -0.892 0.302 1.00 95.25 178 ASP A N 1
ATOM 1384 C CA . ASP A 1 178 ? -12.876 -2.195 0.955 1.00 95.25 178 ASP A CA 1
ATOM 1385 C C . ASP A 1 178 ? -11.539 -2.632 1.569 1.00 95.25 178 ASP A C 1
ATOM 1387 O O . ASP A 1 178 ? -11.512 -3.348 2.570 1.00 95.25 178 ASP A O 1
ATOM 1391 N N . ILE A 1 179 ? -10.423 -2.211 0.964 1.00 96.12 179 ILE A N 1
ATOM 1392 C CA . ILE A 1 179 ? -9.060 -2.609 1.333 1.00 96.12 179 ILE A CA 1
ATOM 1393 C C . ILE A 1 179 ? -8.146 -1.379 1.296 1.00 96.12 179 ILE A C 1
ATOM 1395 O O . ILE A 1 179 ? -8.220 -0.552 0.383 1.00 96.12 179 ILE A O 1
ATOM 1399 N N . LEU A 1 180 ? -7.246 -1.268 2.270 1.00 97.25 180 LEU A N 1
ATOM 1400 C CA . LEU A 1 180 ? -6.164 -0.288 2.247 1.00 97.25 180 LEU A CA 1
ATOM 1401 C C . LEU A 1 180 ? -4.941 -0.887 1.551 1.00 97.25 180 LEU A C 1
ATOM 1403 O O . LEU A 1 180 ? -4.568 -2.035 1.791 1.00 97.25 180 LEU A O 1
ATOM 1407 N N . LEU A 1 181 ? -4.281 -0.107 0.705 1.00 97.62 181 LEU A N 1
ATOM 1408 C CA . LEU A 1 181 ? -3.074 -0.525 0.009 1.00 97.62 181 LEU A CA 1
ATOM 1409 C C . LEU A 1 181 ? -1.994 0.526 0.214 1.00 97.62 181 LEU A C 1
ATOM 1411 O O . LEU A 1 181 ? -2.181 1.682 -0.145 1.00 97.62 181 LEU A O 1
ATOM 1415 N N . THR A 1 182 ? -0.841 0.119 0.732 1.00 97.12 182 THR A N 1
ATOM 1416 C CA . THR A 1 182 ? 0.335 0.979 0.788 1.00 97.12 182 THR A CA 1
ATOM 1417 C C . THR A 1 182 ? 1.518 0.352 0.071 1.00 97.12 182 THR A C 1
ATOM 1419 O O . THR A 1 182 ? 1.903 -0.791 0.333 1.00 97.12 182 THR A O 1
ATOM 1422 N N . ILE A 1 183 ? 2.091 1.119 -0.854 1.00 96.06 183 ILE A N 1
ATOM 1423 C CA . ILE A 1 183 ? 3.340 0.784 -1.533 1.00 96.06 183 ILE A CA 1
ATOM 1424 C C . ILE A 1 183 ? 4.408 1.784 -1.097 1.00 96.06 183 ILE A C 1
ATOM 1426 O O . ILE A 1 183 ? 4.156 2.983 -1.100 1.00 96.06 183 ILE A O 1
ATOM 1430 N N . SER A 1 184 ? 5.584 1.312 -0.683 1.00 94.25 184 SER A N 1
ATOM 1431 C CA . SER A 1 184 ? 6.648 2.190 -0.162 1.00 94.25 184 SER A CA 1
ATOM 1432 C C . SER A 1 184 ? 8.036 1.742 -0.610 1.00 94.25 184 SER A C 1
ATOM 1434 O O . SER A 1 184 ? 8.270 0.577 -0.951 1.00 94.25 184 SER A O 1
ATOM 1436 N N . ASN A 1 185 ? 8.991 2.657 -0.545 1.00 91.19 185 ASN A N 1
ATOM 1437 C CA . ASN A 1 185 ? 10.413 2.371 -0.569 1.00 91.19 185 ASN A CA 1
ATOM 1438 C C . ASN A 1 185 ? 11.070 2.886 0.719 1.00 91.19 185 ASN A C 1
ATOM 1440 O O . ASN A 1 185 ? 11.519 4.025 0.786 1.00 91.19 185 ASN A O 1
ATOM 1444 N N . ASP A 1 186 ? 11.181 2.033 1.739 1.00 89.38 186 ASP A N 1
ATOM 1445 C CA . ASP A 1 186 ? 11.724 2.434 3.043 1.00 89.38 186 ASP A CA 1
ATOM 1446 C C . ASP A 1 186 ? 13.270 2.533 3.059 1.00 89.38 186 ASP A C 1
ATOM 1448 O O . ASP A 1 186 ? 13.857 2.824 4.103 1.00 89.38 186 ASP A O 1
ATOM 1452 N N . THR A 1 187 ? 13.949 2.361 1.913 1.00 84.56 187 THR A N 1
ATOM 1453 C CA . THR A 1 187 ? 15.420 2.466 1.805 1.00 84.56 187 THR A CA 1
ATOM 1454 C C . THR A 1 187 ? 15.927 3.825 2.265 1.00 84.56 187 THR A C 1
ATOM 1456 O O . THR A 1 187 ? 17.018 3.915 2.823 1.00 84.56 187 THR A O 1
ATOM 1459 N N . TRP A 1 188 ? 15.110 4.868 2.098 1.00 80.06 188 TRP A N 1
ATOM 1460 C CA . TRP A 1 188 ? 15.395 6.229 2.548 1.00 80.06 188 TRP A CA 1
ATOM 1461 C C . TRP A 1 188 ? 15.677 6.335 4.051 1.00 80.06 188 TRP A C 1
ATOM 1463 O O . TRP A 1 188 ? 16.437 7.204 4.469 1.00 80.06 188 TRP A O 1
ATOM 1473 N N . PHE A 1 189 ? 15.114 5.441 4.869 1.00 80.81 189 PHE A N 1
ATOM 1474 C CA . PHE A 1 189 ? 15.354 5.419 6.313 1.00 80.81 189 PHE A CA 1
ATOM 1475 C C . PHE A 1 189 ? 16.611 4.630 6.712 1.00 80.81 189 PHE A C 1
ATOM 1477 O O . PHE A 1 189 ? 17.020 4.682 7.876 1.00 80.81 189 PHE A O 1
ATOM 1484 N N . GLY A 1 190 ? 17.225 3.887 5.785 1.00 82.31 190 GLY A N 1
ATOM 1485 C CA . GLY A 1 190 ? 18.395 3.049 6.041 1.00 82.31 190 GLY A CA 1
ATOM 1486 C C . GLY A 1 190 ? 18.183 2.012 7.154 1.00 82.31 190 GLY A C 1
ATOM 1487 O O . GLY A 1 190 ? 17.071 1.555 7.419 1.00 82.31 190 GLY A O 1
ATOM 1488 N N . LYS A 1 191 ? 19.267 1.642 7.849 1.00 83.69 191 LYS A N 1
ATOM 1489 C CA . LYS A 1 191 ? 19.242 0.717 9.003 1.00 83.69 191 LYS A CA 1
ATOM 1490 C C . LYS A 1 191 ? 18.887 1.443 10.307 1.00 83.69 191 LYS A C 1
ATOM 1492 O O . LYS A 1 191 ? 19.634 1.381 11.281 1.00 83.69 191 LYS A O 1
ATOM 1497 N N . SER A 1 192 ? 17.779 2.174 10.307 1.00 90.75 192 SER A N 1
ATOM 1498 C CA . SER A 1 192 ? 17.274 2.893 11.480 1.00 90.75 192 SER A CA 1
ATOM 1499 C C . SER A 1 192 ? 15.962 2.289 11.989 1.00 90.75 192 SER A C 1
ATOM 1501 O O . SER A 1 192 ? 15.461 1.299 11.460 1.00 90.75 192 SER A O 1
ATOM 1503 N N . ILE A 1 193 ? 15.382 2.902 13.021 1.00 93.12 193 ILE A N 1
ATOM 1504 C CA . ILE A 1 193 ? 14.038 2.565 13.516 1.00 93.12 193 ILE A CA 1
ATOM 1505 C C . ILE A 1 193 ? 12.912 3.151 12.646 1.00 93.12 193 ILE A C 1
ATOM 1507 O O . ILE A 1 193 ? 11.744 2.850 12.891 1.00 93.12 193 ILE A O 1
ATOM 1511 N N . GLY A 1 194 ? 13.247 3.966 11.637 1.00 91.81 194 GLY A N 1
ATOM 1512 C CA . GLY A 1 194 ? 12.284 4.646 10.766 1.00 91.81 194 GLY A CA 1
ATOM 1513 C C . GLY A 1 194 ? 11.244 3.710 10.138 1.00 91.81 194 GLY A C 1
ATOM 1514 O O . GLY A 1 194 ? 10.054 3.975 10.298 1.00 91.81 194 GLY A O 1
ATOM 1515 N N . PRO A 1 195 ? 11.628 2.568 9.527 1.00 93.12 195 PRO A N 1
ATOM 1516 C CA . PRO A 1 195 ? 10.662 1.638 8.935 1.00 93.12 195 PRO A CA 1
ATOM 1517 C C . PRO A 1 195 ? 9.702 1.019 9.962 1.00 93.12 195 PRO A C 1
ATOM 1519 O O . PRO A 1 195 ? 8.550 0.737 9.644 1.00 93.12 195 PRO A O 1
ATOM 1522 N N . ILE A 1 196 ? 10.148 0.835 11.210 1.00 94.06 196 ILE A N 1
ATOM 1523 C CA . ILE A 1 196 ? 9.307 0.293 12.287 1.00 94.06 196 ILE A CA 1
ATOM 1524 C C . ILE A 1 196 ? 8.306 1.343 12.775 1.00 94.06 196 ILE A C 1
ATOM 1526 O O . ILE A 1 196 ? 7.137 1.025 12.975 1.00 94.06 196 ILE A O 1
ATOM 1530 N N . GLN A 1 197 ? 8.727 2.601 12.914 1.00 95.19 197 GLN A N 1
ATOM 1531 C CA . GLN A 1 197 ? 7.813 3.703 13.233 1.00 95.19 197 GLN A CA 1
ATOM 1532 C C . GLN A 1 197 ? 6.791 3.919 12.110 1.00 95.19 197 GLN A C 1
ATOM 1534 O O . GLN A 1 197 ? 5.602 4.080 12.378 1.00 95.19 197 GLN A O 1
ATOM 1539 N N . HIS A 1 198 ? 7.237 3.851 10.854 1.00 96.19 198 HIS A N 1
ATOM 1540 C CA . HIS A 1 198 ? 6.374 3.942 9.680 1.00 96.19 198 HIS A CA 1
ATOM 1541 C C . HIS A 1 198 ? 5.330 2.808 9.660 1.00 96.19 198 HIS A C 1
ATOM 1543 O O . HIS A 1 198 ? 4.145 3.062 9.439 1.00 96.19 198 HIS A O 1
ATOM 1549 N N . LEU A 1 199 ? 5.737 1.573 9.982 1.00 96.44 199 LEU A N 1
ATOM 1550 C CA . LEU A 1 199 ? 4.826 0.435 10.125 1.00 96.44 199 LEU A CA 1
ATOM 1551 C C . LEU A 1 199 ? 3.776 0.663 11.220 1.00 96.44 199 LEU A C 1
ATOM 1553 O O . LEU A 1 199 ? 2.603 0.402 10.980 1.00 96.44 199 LEU A O 1
ATOM 1557 N N . GLN A 1 200 ? 4.167 1.162 12.396 1.00 97.00 200 GLN A N 1
ATOM 1558 C CA . GLN A 1 200 ? 3.222 1.420 13.491 1.00 97.00 200 GLN A CA 1
ATOM 1559 C C . GLN A 1 200 ? 2.124 2.407 13.082 1.00 97.00 200 GLN A C 1
ATOM 1561 O O . GLN A 1 200 ? 0.954 2.206 13.403 1.00 97.00 200 GLN A O 1
ATOM 1566 N N . MET A 1 201 ? 2.478 3.450 12.329 1.00 96.94 201 MET A N 1
ATOM 1567 C CA . MET A 1 201 ? 1.496 4.408 11.812 1.00 96.94 201 MET A CA 1
ATOM 1568 C C . MET A 1 201 ? 0.563 3.760 10.781 1.00 96.94 201 MET A C 1
ATOM 1570 O O . MET A 1 201 ? -0.643 4.004 10.820 1.00 96.94 201 MET A O 1
ATOM 1574 N N . ALA A 1 202 ? 1.092 2.886 9.919 1.00 97.19 202 ALA A N 1
ATOM 1575 C CA . ALA A 1 202 ? 0.296 2.111 8.969 1.00 97.19 202 ALA A CA 1
ATOM 1576 C C . ALA A 1 202 ? -0.683 1.154 9.673 1.00 97.19 202 ALA A C 1
ATOM 1578 O O . ALA A 1 202 ? -1.849 1.077 9.289 1.00 97.19 202 ALA A O 1
ATOM 1579 N N . GLN A 1 203 ? -0.251 0.507 10.759 1.00 97.56 203 GLN A N 1
ATOM 1580 C CA . GLN A 1 203 ? -1.118 -0.335 11.587 1.00 97.56 203 GLN A CA 1
ATOM 1581 C C . GLN A 1 203 ? -2.267 0.454 12.210 1.00 97.56 203 GLN A C 1
ATOM 1583 O O . GLN A 1 203 ? -3.409 0.003 12.196 1.00 97.56 203 GLN A O 1
ATOM 1588 N N . MET A 1 204 ? -1.991 1.672 12.678 1.00 97.50 204 MET A N 1
ATOM 1589 C CA . MET A 1 204 ? -3.043 2.544 13.196 1.00 97.50 204 MET A CA 1
ATOM 1590 C C . MET A 1 204 ? -4.088 2.902 12.134 1.00 97.50 204 MET A C 1
ATOM 1592 O O . MET A 1 204 ? -5.262 2.996 12.472 1.00 97.50 204 MET A O 1
ATOM 1596 N N . ARG A 1 205 ? -3.713 3.055 10.854 1.00 97.56 205 ARG A N 1
ATOM 1597 C CA . ARG A 1 205 ? -4.693 3.319 9.782 1.00 97.56 205 ARG A CA 1
ATOM 1598 C C . ARG A 1 205 ? -5.650 2.142 9.570 1.00 97.56 205 ARG A C 1
ATOM 1600 O O . ARG A 1 205 ? -6.846 2.368 9.409 1.00 97.56 205 ARG A O 1
ATOM 1607 N N . ALA A 1 206 ? -5.133 0.911 9.580 1.00 96.19 206 ALA A N 1
ATOM 1608 C CA . ALA A 1 206 ? -5.950 -0.301 9.467 1.00 96.19 206 ALA A CA 1
ATOM 1609 C C . ALA A 1 206 ? -6.938 -0.413 10.640 1.00 96.19 206 ALA A C 1
ATOM 1611 O O . ALA A 1 206 ? -8.141 -0.576 10.423 1.00 96.19 206 ALA A O 1
ATOM 1612 N N . LEU A 1 207 ? -6.441 -0.185 11.862 1.00 94.62 207 LEU A N 1
ATOM 1613 C CA . LEU A 1 207 ? -7.237 -0.209 13.088 1.00 94.62 207 LEU A CA 1
ATOM 1614 C C . LEU A 1 207 ? -8.337 0.863 13.102 1.00 94.62 207 LEU A C 1
ATOM 1616 O O . LEU A 1 207 ? -9.475 0.572 13.460 1.00 94.62 207 LEU A O 1
ATOM 1620 N N . GLU A 1 208 ? -8.017 2.099 12.714 1.00 94.69 208 GLU A N 1
ATOM 1621 C CA . GLU A 1 208 ? -8.982 3.206 12.697 1.00 94.69 208 GLU A CA 1
ATOM 1622 C C . GLU A 1 208 ? -10.076 3.018 11.645 1.00 94.69 208 GLU A C 1
ATOM 1624 O O . GLU A 1 208 ? -11.232 3.364 11.886 1.00 94.69 208 GLU A O 1
ATOM 1629 N N . ALA A 1 209 ? -9.728 2.452 10.490 1.00 94.19 209 ALA A N 1
ATOM 1630 C CA . ALA A 1 209 ? -10.679 2.183 9.420 1.00 94.19 209 ALA A CA 1
ATOM 1631 C C . ALA A 1 209 ? -11.471 0.877 9.618 1.00 94.19 209 ALA A C 1
ATOM 1633 O O . ALA A 1 209 ? -12.510 0.691 8.980 1.00 94.19 209 ALA A O 1
ATOM 1634 N N . GLY A 1 210 ? -10.974 -0.052 10.443 1.00 94.00 210 GLY A N 1
ATOM 1635 C CA . GLY A 1 210 ? -11.468 -1.430 10.496 1.00 94.00 210 GLY A CA 1
ATOM 1636 C C . GLY A 1 210 ? -11.383 -2.105 9.122 1.00 94.00 210 GLY A C 1
ATOM 1637 O O . GLY A 1 210 ? -12.370 -2.678 8.639 1.00 94.00 210 GLY A O 1
ATOM 1638 N N . ARG A 1 211 ? -10.243 -1.937 8.444 1.00 94.31 211 ARG A N 1
ATOM 1639 C CA . ARG A 1 211 ? -9.981 -2.412 7.078 1.00 94.31 211 ARG A CA 1
ATOM 1640 C C . ARG A 1 211 ? -8.635 -3.117 7.024 1.00 94.31 211 ARG A C 1
ATOM 1642 O O . ARG A 1 211 ? -7.645 -2.585 7.517 1.00 94.31 211 ARG A O 1
ATOM 1649 N N . TRP A 1 212 ? -8.594 -4.244 6.316 1.00 96.56 212 TRP A N 1
ATOM 1650 C CA . TRP A 1 212 ? -7.337 -4.913 6.000 1.00 96.56 212 TRP A CA 1
ATOM 1651 C C . TRP A 1 212 ? -6.426 -3.987 5.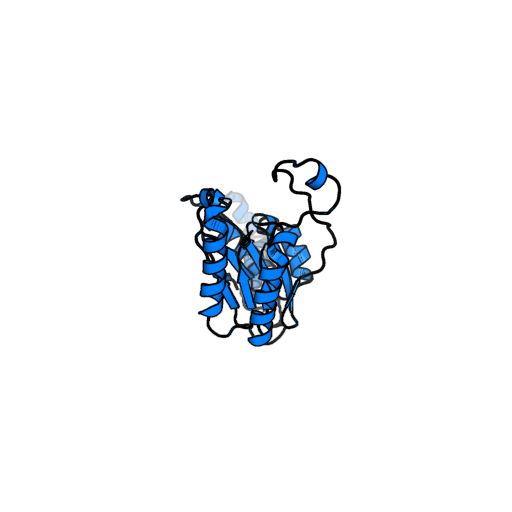198 1.00 96.56 212 TRP A C 1
ATOM 1653 O O . TRP A 1 212 ? -6.871 -3.338 4.245 1.00 96.56 212 TRP A O 1
ATOM 1663 N N . MET A 1 213 ? -5.144 -3.965 5.555 1.00 97.56 213 MET A N 1
ATOM 1664 C CA . MET A 1 213 ? -4.115 -3.245 4.817 1.00 97.56 213 MET A CA 1
ATOM 1665 C C . MET A 1 213 ? -3.094 -4.201 4.208 1.00 97.56 213 MET A C 1
ATOM 1667 O O . MET A 1 213 ? -2.512 -5.046 4.888 1.00 97.56 213 MET A O 1
ATOM 1671 N N . ILE A 1 214 ? -2.822 -4.004 2.921 1.00 97.94 214 ILE A N 1
ATOM 1672 C CA . ILE A 1 214 ? -1.712 -4.628 2.208 1.00 97.94 214 ILE A CA 1
ATOM 1673 C C . ILE A 1 214 ? -0.560 -3.628 2.176 1.00 97.94 214 ILE A C 1
ATOM 1675 O O . ILE A 1 214 ? -0.688 -2.563 1.575 1.00 97.94 214 ILE A O 1
ATOM 1679 N N . ARG A 1 215 ? 0.573 -3.967 2.794 1.00 97.75 215 ARG A N 1
ATOM 1680 C CA . ARG A 1 215 ? 1.799 -3.165 2.749 1.00 97.75 215 ARG A CA 1
ATOM 1681 C C . ARG A 1 215 ? 2.872 -3.884 1.942 1.00 97.75 215 ARG A C 1
ATOM 1683 O O . ARG A 1 215 ? 3.395 -4.900 2.394 1.00 97.75 215 ARG A O 1
ATOM 1690 N N . ALA A 1 216 ? 3.228 -3.335 0.784 1.00 96.94 216 ALA A N 1
ATOM 1691 C CA . ALA A 1 216 ? 4.297 -3.844 -0.073 1.00 96.94 216 ALA A CA 1
ATOM 1692 C C . ALA A 1 216 ? 5.444 -2.834 -0.159 1.00 96.94 216 ALA A C 1
ATOM 1694 O O . ALA A 1 216 ? 5.269 -1.702 -0.609 1.00 96.94 216 ALA A O 1
ATOM 1695 N N . THR A 1 217 ? 6.637 -3.237 0.266 1.00 95.19 217 THR A N 1
ATOM 1696 C CA . THR A 1 217 ? 7.798 -2.348 0.311 1.00 95.19 217 THR A CA 1
ATOM 1697 C C . THR A 1 217 ? 8.981 -2.933 -0.446 1.00 95.19 217 THR A C 1
ATOM 1699 O O . THR A 1 217 ? 9.187 -4.144 -0.435 1.00 95.19 217 THR A O 1
ATOM 1702 N N . ASN A 1 218 ? 9.781 -2.090 -1.110 1.00 91.81 218 ASN A N 1
ATOM 1703 C CA . ASN A 1 218 ? 10.986 -2.559 -1.812 1.00 91.81 218 ASN A CA 1
ATOM 1704 C C . ASN A 1 218 ? 11.967 -3.224 -0.838 1.00 91.81 218 ASN A C 1
ATOM 1706 O O . ASN A 1 218 ? 12.504 -4.289 -1.115 1.00 91.81 218 ASN A O 1
ATOM 1710 N N . ASN A 1 219 ? 12.133 -2.614 0.328 1.00 88.12 219 ASN A N 1
ATOM 1711 C CA . ASN A 1 219 ? 12.802 -3.139 1.509 1.00 88.12 219 ASN A CA 1
ATOM 1712 C C . ASN A 1 219 ? 12.064 -2.637 2.760 1.00 88.12 219 ASN A C 1
ATOM 1714 O O . ASN A 1 219 ? 11.089 -1.892 2.662 1.00 88.12 219 ASN A O 1
ATOM 1718 N N . GLY A 1 220 ? 12.495 -3.057 3.946 1.00 88.56 220 GLY A N 1
ATOM 1719 C CA . GLY A 1 220 ? 11.749 -2.791 5.176 1.00 88.56 220 GLY A CA 1
ATOM 1720 C C . GLY A 1 220 ? 10.601 -3.783 5.364 1.00 88.56 220 GLY A C 1
ATOM 1721 O O . GLY A 1 220 ? 10.658 -4.909 4.865 1.00 88.56 220 GLY A O 1
ATOM 1722 N N . VAL A 1 221 ? 9.570 -3.389 6.114 1.00 93.38 221 VAL A N 1
ATOM 1723 C CA . VAL A 1 221 ? 8.516 -4.323 6.535 1.00 93.38 221 VAL A CA 1
ATOM 1724 C C . VAL A 1 221 ? 7.395 -4.392 5.501 1.00 93.38 221 VAL A C 1
ATOM 1726 O O . VAL A 1 221 ? 6.608 -3.455 5.362 1.00 93.38 221 VAL A O 1
ATOM 1729 N N . THR A 1 222 ? 7.316 -5.534 4.819 1.00 96.56 222 THR A N 1
ATOM 1730 C CA . THR A 1 222 ? 6.201 -5.946 3.955 1.00 96.56 222 THR A CA 1
ATOM 1731 C C . THR A 1 222 ? 5.291 -6.900 4.726 1.00 96.56 222 THR A C 1
ATOM 1733 O O . THR A 1 222 ? 5.780 -7.791 5.422 1.00 96.56 222 THR A O 1
ATOM 1736 N N . GLY A 1 223 ? 3.974 -6.735 4.616 1.00 96.25 223 GLY A N 1
ATOM 1737 C CA . GLY A 1 223 ? 3.027 -7.579 5.339 1.00 96.25 223 GLY A CA 1
ATOM 1738 C C . GLY A 1 223 ? 1.560 -7.231 5.110 1.00 96.25 223 GLY A C 1
ATOM 1739 O O . GLY A 1 223 ? 1.223 -6.274 4.412 1.00 96.25 223 GLY A O 1
ATOM 1740 N N . LEU A 1 224 ? 0.698 -8.043 5.718 1.00 97.06 224 LEU A N 1
ATOM 1741 C CA . LEU A 1 224 ? -0.741 -7.815 5.815 1.00 97.06 224 LEU A CA 1
ATOM 1742 C C . LEU A 1 224 ? -1.068 -7.389 7.247 1.00 97.06 224 LEU A C 1
ATOM 1744 O O . LEU A 1 224 ? -0.477 -7.921 8.187 1.00 97.06 224 LEU A O 1
ATOM 1748 N N . ILE A 1 225 ? -1.979 -6.434 7.397 1.00 96.69 225 ILE A N 1
ATOM 1749 C CA . ILE A 1 225 ? -2.392 -5.878 8.689 1.00 96.69 225 ILE A CA 1
ATOM 1750 C C . ILE A 1 225 ? -3.917 -5.967 8.788 1.00 96.69 225 ILE A C 1
ATOM 1752 O O . ILE A 1 225 ? -4.597 -5.646 7.808 1.00 96.69 225 ILE A O 1
ATOM 1756 N N . ASP A 1 226 ? -4.416 -6.392 9.948 1.00 91.12 226 ASP A N 1
ATOM 1757 C CA . ASP A 1 226 ? -5.835 -6.508 10.298 1.00 91.12 226 ASP A CA 1
ATOM 1758 C C . ASP A 1 226 ? -6.334 -5.404 11.248 1.00 91.12 226 ASP A C 1
ATOM 1760 O O . ASP A 1 226 ? -5.505 -4.763 11.939 1.00 91.12 226 ASP A O 1
#

Sequence (226 aa):
LLCTLHRLRERKGFMAIGALLLFAPWIIGLALKGHAWTVPSGEPLKVAAIQGNIEQELKWDPEQLNRQLALYRDMSFSSRPVDLIVWPETAVPVLKEQAQGYLDMMGSFATDRHSALITGVPDMLRGLIAFFDLPMSDFARGPEDQAMLQAKGYHLAPMICYEVVYPELAASLAAKSDILLTISNDTWFGKSIGPIQHLQMAQMRALEAGRWMIRATNNGVTGLID

Foldseek 3Di:
DVVVVVVVVVVVVNVVVVCCVVCVVVVVCVVCVPPQPDDQPDDDWFEAFDAQLDAPVLLQPPVCQVVLLVSLVVSVVPDDLTAEYEYAAQSRVDECVVCVVVVVVVCVVCVVSNHDYYYHHDYDDDDDCVVVVPPPPDDDDDDPPDAFDDGPRWGEQEDEACSLLDQVSLQVSLVVGQAYEYHYECSVVPPDCVLVVSVVSNLVSCVVSVHKYAYHYNDGDGDIHD

Secondary structure (DSSP, 8-state):
-HHHHHHHHH-HHHHHHHHHHHHHHHHHHHHHTT--SS---SSPPPEEE------HHHHT-HHHHHHHHHHHHHHHHHSPP-SEEE--TTSS-S-HHHHHHHHHHHHHHHHHTT-EEE-------SSSTTTTT--S--PPPPPTTPPPEEETTEEEEEEEGGGGG-HHHHHHHHTT-SEEEEEE-GGGG-SSSHHHHHHHHHHHHHHHHT--EEEEESSS--EEE-

Radius of gyration: 24.04 Å; chains: 1; bounding box: 47×40×79 Å

Organism: NCBI:txid37863

pLDDT: mean 87.6, std 12.49, range [47.19, 97.94]

InterPro domains:
  IPR003010 Carbon-nitrogen hydrolase [PF00795] (146-221)
  IPR003010 Carbon-nitrogen hydrolase [PS50263] (50-226)
  IPR004563 Apolipoprotein N-acyltransferase [PTHR38686] (123-226)
  IPR004563 Apolipoprotein N-acyltransferase [cd07571] (45-226)
  IPR036526 Carbon-nitrogen hydrolase superfamily [G3DSA:3.60.110.10] (38-129)
  IPR036526 Carbon-nitrogen hydrolase superfamily [G3DSA:3.60.110.10] (130-226)
  IPR036526 Carbon-nitrogen hydrolase superfamily [SSF56317] (38-226)